Protein AF-A0A914E791-F1 (afdb_monomer)

Solvent-accessible surface area (backbone atoms only — not comparable to full-atom values): 15264 Å² total; per-residue (Å²): 137,88,84,82,88,78,74,49,86,70,58,61,51,52,52,41,50,52,21,39,75,69,33,35,61,37,75,44,59,67,90,70,34,68,52,82,54,64,56,85,86,25,63,18,47,30,27,64,37,40,32,52,60,56,52,49,51,52,53,50,53,49,28,58,75,65,71,35,88,57,83,86,85,87,84,80,92,77,92,66,74,77,83,84,66,92,84,64,62,79,70,76,41,46,44,46,47,51,35,35,55,51,48,51,53,52,8,44,51,44,30,30,68,74,65,75,38,77,74,47,78,67,36,9,41,57,24,54,74,29,49,71,52,52,77,41,84,41,81,82,41,77,43,32,40,34,97,78,39,28,20,43,50,73,48,67,48,63,48,66,46,98,84,72,45,82,43,62,40,38,38,35,36,46,47,70,49,68,39,92,84,81,68,44,81,42,82,47,71,52,75,43,76,64,62,90,53,61,37,81,49,88,16,40,95,51,80,36,42,80,79,68,55,61,54,91,23,40,95,84,60,72,64,44,85,73,57,64,68,72,77,42,41,68,57,57,53,50,53,53,54,53,52,50,52,50,52,51,51,50,54,52,53,51,54,65,72,78,107

Foldseek 3Di:
DDDDDFDDPPPVVVVLVVCQVQQHAAEDFDPHQDCPLQDPSRLRYAYLAHHVVLVVVVVVVVCVVLVQPDDDDDDDDDPDRPPDPPPDDPVVRPQRVQSSVVLLVQLLVQLCVVVVDNVCNSRSSSSQCSSVQDFDQGPVGTWGAAPSRYTFDKDFDWDQDPVRDIDTFKIKTWDWDQDPPPRDIDIDIDIDGPDDQQQVPVCVVVNRDRDHSADPCGPVNPNDDDDPCVVCVVVVVVVVVVVVVVVVVVVVVVVVVVD

Mean predicted aligned error: 11.55 Å

Organism: NCBI:txid290746

Secondary structure (DSSP, 8-state):
--------HHHHHHHHHHHHHTT--EEE-SS---GGG-STT-TTEEESS--HHHHHHHHHHHHHHTT----PPP-----SS-SS-TT--HHHHHHHHHHHHHHHHHHHHHHHHHHS-GGGGG-HHHHHHTSTT--EEETTEEE-B-TTSBB-PEEEEEEE-TTS-EEEEEEEEEEEEE-TTT--EEEEEEEEE--S-STTTTTGGGTTSPPPSS-TT-TTS--SPPPHHHHTHHHHHHHHHHHHHHHHHHHHHHHHH--

Sequence (259 aa):
MEFSIKISNLCDELEGDVATFYNVNLLLWGATTHSIFLGPYYPTVYGAIDTYRDSATALQTMMISLSWDMLSLIYTQEESCTYFVEELDASDYAPTLHDSIYLYAVALSNAINKSGNSDVVYNGTYVGANNDFQAVSGVNGNIKMGRDGFRKANYLISSYNDAGKLVSYLSFQLYQHVDNITGNTIDDVNATKLFTDPSTSIWANHGGVQPTSTPKCGFDGLGCPIDAFIEYRGVFIAVIIVGCAIAIGLMYGAYMIYR

InterPro domains:
  IPR028082 Periplasmic binding protein-like I [SSF53822] (85-219)

pLDDT: mean 81.56, std 14.2, range [20.69, 95.12]

Structure (mmCIF, N/CA/C/O backbone):
data_AF-A0A914E791-F1
#
_entry.id   AF-A0A914E791-F1
#
loop_
_atom_site.group_PDB
_atom_site.id
_atom_site.type_symbol
_atom_site.label_atom_id
_atom_site.label_alt_id
_atom_site.label_comp_id
_atom_site.label_asym_id
_atom_site.label_entity_id
_atom_site.label_seq_id
_atom_site.pdbx_PDB_ins_code
_atom_site.Cartn_x
_atom_site.Cartn_y
_atom_site.Cartn_z
_atom_site.occupancy
_atom_site.B_iso_or_equiv
_atom_site.auth_seq_id
_atom_site.auth_comp_id
_atom_site.auth_asym_id
_atom_site.auth_atom_id
_atom_site.pdbx_PDB_model_num
ATOM 1 N N . MET A 1 1 ? -6.963 -19.001 -27.589 1.00 23.84 1 MET A N 1
ATOM 2 C CA . MET A 1 1 ? -5.659 -18.414 -27.227 1.00 23.84 1 MET A CA 1
ATOM 3 C C . MET A 1 1 ? -5.855 -17.931 -25.804 1.00 23.84 1 MET A C 1
ATOM 5 O O . MET A 1 1 ? -6.438 -16.877 -25.604 1.00 23.84 1 MET A O 1
ATOM 9 N N . GLU A 1 2 ? -5.611 -18.828 -24.850 1.00 20.69 2 GLU A N 1
ATOM 10 C CA . GLU A 1 2 ? -5.858 -18.616 -23.420 1.00 20.69 2 GLU A CA 1
ATOM 11 C C . GLU A 1 2 ? -4.745 -17.746 -22.843 1.00 20.69 2 GLU A C 1
ATOM 13 O O . GLU A 1 2 ? -3.569 -18.076 -22.982 1.00 20.69 2 GLU A O 1
ATOM 18 N N . PHE A 1 3 ? -5.125 -16.639 -22.213 1.00 22.86 3 PHE A N 1
ATOM 19 C CA . PHE A 1 3 ? -4.253 -15.848 -21.356 1.00 22.86 3 PHE A CA 1
ATOM 20 C C . PHE A 1 3 ? -4.752 -16.052 -19.924 1.00 22.86 3 PHE A C 1
ATOM 22 O O . PHE A 1 3 ? -5.867 -15.661 -19.592 1.00 22.86 3 PHE A O 1
ATOM 29 N N . SER A 1 4 ? -3.945 -16.735 -19.114 1.00 22.05 4 SER A N 1
ATOM 30 C CA . SER A 1 4 ? -4.191 -17.004 -17.696 1.00 22.05 4 SER A CA 1
ATOM 31 C C . SER A 1 4 ? -3.295 -16.071 -16.889 1.00 22.05 4 SER A C 1
ATOM 33 O O . SER A 1 4 ? -2.076 -16.162 -17.000 1.00 22.05 4 SER A O 1
ATOM 35 N N . ILE A 1 5 ? -3.889 -15.192 -16.083 1.00 29.25 5 ILE A N 1
ATOM 36 C CA . ILE A 1 5 ? -3.177 -14.385 -15.084 1.00 29.25 5 ILE A CA 1
ATOM 37 C C . ILE A 1 5 ? -3.129 -15.216 -13.798 1.00 29.25 5 ILE A C 1
ATOM 39 O O . ILE A 1 5 ? -4.159 -15.723 -13.353 1.00 29.25 5 ILE A O 1
ATOM 43 N N . LYS A 1 6 ? -1.929 -15.422 -13.247 1.00 32.09 6 LYS A N 1
ATOM 44 C CA . LYS A 1 6 ? -1.674 -16.184 -12.017 1.00 32.09 6 LYS A CA 1
ATOM 45 C C . LYS A 1 6 ? -1.109 -15.244 -10.959 1.00 32.09 6 LYS A C 1
ATOM 47 O O . LYS A 1 6 ? -0.264 -14.427 -11.284 1.00 32.09 6 LYS A O 1
ATOM 52 N N . ILE A 1 7 ? -1.528 -15.419 -9.709 1.00 39.66 7 ILE A N 1
ATOM 53 C CA . ILE A 1 7 ? -0.888 -14.814 -8.537 1.00 39.66 7 ILE A CA 1
ATOM 54 C C . ILE A 1 7 ? -0.354 -15.980 -7.705 1.00 39.66 7 ILE A C 1
ATOM 56 O O . ILE A 1 7 ? -1.119 -16.760 -7.141 1.00 39.66 7 ILE A O 1
ATOM 60 N N . SER A 1 8 ? 0.964 -16.156 -7.711 1.00 35.00 8 SER A N 1
ATOM 61 C CA . SER A 1 8 ? 1.694 -16.990 -6.756 1.00 35.00 8 SER A CA 1
ATOM 62 C C . SER A 1 8 ? 3.092 -16.415 -6.597 1.00 35.00 8 SER A C 1
ATOM 64 O O . SER A 1 8 ? 3.677 -15.968 -7.584 1.00 35.00 8 SER A O 1
ATOM 66 N N . ASN A 1 9 ? 3.646 -16.502 -5.385 1.00 44.22 9 ASN A N 1
ATOM 67 C CA . ASN A 1 9 ? 4.993 -16.017 -5.071 1.00 44.22 9 ASN A CA 1
ATOM 68 C C . ASN A 1 9 ? 6.083 -16.575 -6.016 1.00 44.22 9 ASN A C 1
ATOM 70 O O . ASN A 1 9 ? 7.124 -15.960 -6.156 1.00 44.22 9 ASN A O 1
ATOM 74 N N . LEU A 1 10 ? 5.863 -17.713 -6.692 1.00 48.00 10 LEU A N 1
ATOM 75 C CA . LEU A 1 10 ? 6.879 -18.336 -7.548 1.00 48.00 10 LEU A CA 1
ATOM 76 C C . LEU A 1 10 ? 6.884 -17.860 -9.011 1.00 48.00 10 LEU A C 1
ATOM 78 O O . LEU A 1 10 ? 7.894 -18.034 -9.692 1.00 48.00 10 LEU A O 1
ATOM 82 N N . CYS A 1 11 ? 5.765 -17.353 -9.536 1.00 60.41 11 CYS A N 1
ATOM 83 C CA . CYS A 1 11 ? 5.670 -17.043 -10.969 1.00 60.41 11 CYS A CA 1
ATOM 84 C C . CYS A 1 11 ? 6.305 -15.691 -11.292 1.00 60.41 11 CYS A C 1
ATOM 86 O O . CYS A 1 11 ? 7.154 -15.620 -12.179 1.00 60.41 11 CYS A O 1
ATOM 88 N N . ASP A 1 12 ? 5.959 -14.660 -10.529 1.00 68.75 12 ASP A N 1
ATOM 89 C CA . ASP A 1 12 ? 6.428 -13.303 -10.802 1.00 68.75 12 ASP A CA 1
ATOM 90 C C . ASP A 1 12 ? 7.933 -13.169 -10.503 1.00 68.75 12 ASP A C 1
ATOM 92 O O . ASP A 1 12 ? 8.648 -12.449 -11.199 1.00 68.75 12 ASP A O 1
ATOM 96 N N . GLU A 1 13 ? 8.442 -13.877 -9.485 1.00 77.69 13 GLU A N 1
ATOM 97 C CA . GLU A 1 13 ? 9.870 -13.872 -9.130 1.00 77.69 13 GLU A CA 1
ATOM 98 C C . GLU A 1 13 ? 10.737 -14.383 -10.286 1.00 77.69 13 GLU A C 1
ATOM 100 O O . GLU A 1 13 ? 11.723 -13.744 -10.651 1.00 77.69 13 GLU A O 1
ATOM 105 N N . LEU A 1 14 ? 10.322 -15.479 -10.933 1.00 81.50 14 LEU A N 1
ATOM 106 C CA . LEU A 1 14 ? 11.023 -16.022 -12.096 1.00 81.50 14 LEU A CA 1
ATOM 107 C C . LEU A 1 14 ? 11.031 -15.030 -13.267 1.00 81.50 14 LEU A C 1
ATOM 109 O O . LEU A 1 14 ? 12.049 -14.878 -13.943 1.00 81.50 14 LEU A O 1
ATOM 113 N N . GLU A 1 15 ? 9.911 -14.354 -13.523 1.00 82.75 15 GLU A N 1
ATOM 114 C CA . GLU A 1 15 ? 9.832 -13.323 -14.563 1.00 82.75 15 GLU A CA 1
ATOM 115 C C . GLU A 1 15 ? 10.780 -12.157 -14.259 1.00 82.75 15 GLU A C 1
ATOM 117 O O . GLU A 1 15 ? 11.512 -11.710 -15.147 1.00 82.75 15 GLU A O 1
ATOM 122 N N . GLY A 1 16 ? 10.825 -11.717 -12.999 1.00 86.38 16 GLY A N 1
ATOM 123 C CA . GLY A 1 16 ? 11.757 -10.701 -12.514 1.00 86.38 16 GLY A CA 1
ATOM 124 C C . GLY A 1 16 ? 13.223 -11.110 -12.664 1.00 86.38 16 GLY A C 1
ATOM 125 O O . GLY A 1 16 ? 14.040 -10.300 -13.117 1.00 86.38 16 GLY A O 1
ATOM 126 N N . ASP A 1 17 ? 13.559 -12.363 -12.356 1.00 89.31 17 ASP A N 1
ATOM 127 C CA . ASP A 1 17 ? 14.906 -12.922 -12.520 1.00 89.31 17 ASP A CA 1
ATOM 128 C C . ASP A 1 17 ? 15.332 -12.919 -13.989 1.00 89.31 17 ASP A C 1
ATOM 130 O O . ASP A 1 17 ? 16.426 -12.459 -14.329 1.00 89.31 17 ASP A O 1
ATOM 134 N N . VAL A 1 18 ? 14.458 -13.383 -14.889 1.00 89.31 18 VAL A N 1
ATOM 135 C CA . VAL A 1 18 ? 14.720 -13.384 -16.336 1.00 89.31 18 VAL A CA 1
ATOM 136 C C . VAL A 1 18 ? 14.872 -11.956 -16.861 1.00 89.31 18 VAL A C 1
ATOM 138 O O . VAL A 1 18 ? 15.823 -11.667 -17.593 1.00 89.31 18 VAL A O 1
ATOM 141 N N . ALA A 1 19 ? 13.975 -11.048 -16.476 1.00 89.69 19 ALA A N 1
ATOM 142 C CA . ALA A 1 19 ? 14.019 -9.648 -16.885 1.00 89.69 19 ALA A CA 1
ATOM 143 C C . ALA A 1 19 ? 15.309 -8.961 -16.426 1.00 89.69 19 ALA A C 1
ATOM 145 O O . ALA A 1 19 ? 15.937 -8.229 -17.194 1.00 89.69 19 ALA A O 1
ATOM 146 N N . THR A 1 20 ? 15.737 -9.232 -15.196 1.00 90.81 20 THR A N 1
ATOM 147 C CA . THR A 1 20 ? 16.984 -8.701 -14.642 1.00 90.81 20 THR A CA 1
ATOM 148 C C . THR A 1 20 ? 18.193 -9.288 -15.363 1.00 90.81 20 THR A C 1
ATOM 150 O O . THR A 1 20 ? 19.077 -8.543 -15.788 1.00 90.81 20 THR A O 1
ATOM 153 N N . PHE A 1 21 ? 18.216 -10.607 -15.576 1.00 93.31 21 PHE A N 1
ATOM 154 C CA . PHE A 1 21 ? 19.317 -11.306 -16.240 1.00 93.31 21 PHE A CA 1
ATOM 155 C C . PHE A 1 21 ? 19.559 -10.803 -17.668 1.00 93.31 21 PHE A C 1
ATOM 157 O O . PHE A 1 21 ? 20.705 -10.577 -18.060 1.00 93.31 21 PHE A O 1
ATOM 164 N N . TYR A 1 22 ? 18.492 -10.588 -18.442 1.00 93.94 22 TYR A N 1
ATOM 165 C CA . TYR A 1 22 ? 18.587 -10.095 -19.821 1.00 93.94 22 TYR A CA 1
ATOM 166 C C . TYR A 1 22 ? 18.544 -8.564 -19.942 1.00 93.94 22 TYR A C 1
ATOM 168 O O . TYR A 1 22 ? 18.598 -8.049 -21.058 1.00 93.94 22 TYR A O 1
ATOM 176 N N . ASN A 1 23 ? 18.463 -7.830 -18.827 1.00 92.94 23 ASN A N 1
ATOM 177 C CA . ASN A 1 23 ? 18.263 -6.378 -18.791 1.00 92.94 23 ASN A CA 1
ATOM 178 C C . ASN A 1 23 ? 17.074 -5.909 -19.659 1.00 92.94 23 ASN A C 1
ATOM 180 O O . ASN A 1 23 ? 17.162 -4.927 -20.400 1.00 92.94 23 ASN A O 1
ATOM 184 N N . VAL A 1 24 ? 15.956 -6.625 -19.576 1.00 91.00 24 VAL A N 1
ATOM 185 C CA . VAL A 1 24 ? 14.698 -6.292 -20.254 1.00 91.00 24 VAL A CA 1
ATOM 186 C C . VAL A 1 24 ? 13.764 -5.631 -19.249 1.00 91.00 24 VAL A C 1
ATOM 188 O O . VAL A 1 24 ? 13.681 -6.065 -18.106 1.00 91.00 24 VAL A O 1
ATOM 191 N N . ASN A 1 25 ? 13.074 -4.566 -19.663 1.00 87.38 25 ASN A N 1
ATOM 192 C CA . ASN A 1 25 ? 12.102 -3.890 -18.808 1.00 87.38 25 ASN A CA 1
ATOM 193 C C . ASN A 1 25 ? 10.874 -4.790 -18.612 1.00 87.38 25 ASN A C 1
ATOM 195 O O . ASN A 1 25 ? 10.218 -5.141 -19.594 1.00 87.38 25 ASN A O 1
ATOM 199 N N . LEU A 1 26 ? 10.573 -5.142 -17.365 1.00 88.12 26 LEU A N 1
ATOM 200 C CA . LEU A 1 26 ? 9.364 -5.865 -16.989 1.00 88.12 26 LEU A CA 1
ATOM 201 C C . LEU A 1 26 ? 8.413 -4.895 -16.299 1.00 88.12 26 LEU A C 1
ATOM 203 O O . LEU A 1 26 ? 8.713 -4.381 -15.224 1.00 88.12 26 LEU A O 1
ATOM 207 N N . LEU A 1 27 ? 7.266 -4.651 -16.926 1.00 86.00 27 LEU A N 1
ATOM 208 C CA . LEU A 1 27 ? 6.199 -3.849 -16.347 1.00 86.00 27 LEU A CA 1
ATOM 209 C C . LEU A 1 27 ? 5.059 -4.764 -15.908 1.00 86.00 27 LEU A C 1
ATOM 211 O O . LEU A 1 27 ? 4.320 -5.297 -16.737 1.00 86.00 27 LEU A O 1
ATOM 215 N N . LEU A 1 28 ? 4.931 -4.924 -14.599 1.00 85.19 28 LEU A N 1
ATOM 216 C CA . LEU A 1 28 ? 3.875 -5.682 -13.954 1.00 85.19 28 LEU A CA 1
ATOM 217 C C . LEU A 1 28 ? 2.556 -4.909 -14.016 1.00 85.19 28 LEU A C 1
ATOM 219 O O . LEU A 1 28 ? 2.502 -3.692 -13.795 1.00 85.19 28 LEU A O 1
ATOM 223 N N . TRP A 1 29 ? 1.487 -5.637 -14.307 1.00 80.25 29 TRP A N 1
ATOM 224 C CA . TRP A 1 29 ? 0.125 -5.134 -14.428 1.00 80.25 29 TRP A CA 1
ATOM 225 C C . TRP A 1 29 ? -0.855 -6.190 -13.910 1.00 80.25 29 TRP A C 1
ATOM 227 O O . TRP A 1 29 ? -0.531 -7.374 -13.853 1.00 80.25 29 TRP A O 1
ATOM 237 N N . GLY A 1 30 ? -2.068 -5.775 -13.543 1.00 72.06 30 GLY A N 1
ATOM 238 C CA . GLY A 1 30 ? -3.064 -6.674 -12.957 1.00 72.06 30 GLY A CA 1
ATOM 239 C C . GLY A 1 30 ? -3.047 -6.635 -11.431 1.00 72.06 30 GLY A C 1
ATOM 240 O O . GLY A 1 30 ? -2.948 -5.557 -10.859 1.00 72.06 30 GLY A O 1
ATOM 241 N N . ALA A 1 31 ? -3.185 -7.785 -10.770 1.00 63.72 31 ALA A N 1
ATOM 242 C CA . ALA A 1 31 ? -3.269 -7.906 -9.307 1.00 63.72 31 ALA A CA 1
ATOM 243 C C . ALA A 1 31 ? -1.954 -8.375 -8.645 1.00 63.72 31 ALA A C 1
ATOM 245 O O . ALA A 1 31 ? -1.955 -9.004 -7.591 1.00 63.72 31 ALA A O 1
ATOM 246 N N . THR A 1 32 ? -0.818 -8.067 -9.263 1.00 67.56 32 THR A N 1
ATOM 247 C CA . THR A 1 32 ? 0.526 -8.416 -8.784 1.00 67.56 32 THR A CA 1
ATOM 248 C C . THR A 1 32 ? 1.111 -7.299 -7.909 1.00 67.56 32 THR A C 1
ATOM 250 O O . THR A 1 32 ? 1.855 -6.444 -8.391 1.00 67.56 32 THR A O 1
ATOM 253 N N . THR A 1 33 ? 0.780 -7.270 -6.616 1.00 68.00 33 THR A N 1
ATOM 254 C CA . THR A 1 33 ? 1.245 -6.231 -5.668 1.00 68.00 33 THR A CA 1
ATOM 255 C C . THR A 1 33 ? 2.479 -6.670 -4.859 1.00 68.00 33 THR A C 1
ATOM 257 O O . THR A 1 33 ? 2.681 -6.233 -3.727 1.00 68.00 33 THR A O 1
ATOM 260 N N . HIS A 1 34 ? 3.316 -7.576 -5.370 1.00 76.38 34 HIS A N 1
ATOM 261 C CA . HIS A 1 34 ? 4.411 -8.156 -4.584 1.00 76.38 34 HIS A CA 1
ATOM 262 C C . HIS A 1 34 ? 5.483 -7.127 -4.192 1.00 76.38 34 HIS A C 1
ATOM 264 O O . HIS A 1 34 ? 5.996 -6.374 -5.015 1.00 76.38 34 HIS A O 1
ATOM 270 N N . SER A 1 35 ? 5.878 -7.134 -2.915 1.00 82.88 35 SER A N 1
ATOM 271 C CA . SER A 1 35 ? 6.923 -6.249 -2.387 1.00 82.88 35 SER A CA 1
ATOM 272 C C . SER A 1 35 ? 8.344 -6.789 -2.572 1.00 82.88 35 SER A C 1
ATOM 274 O O . SER A 1 35 ? 9.291 -6.106 -2.199 1.00 82.88 35 SER A O 1
ATOM 276 N N . ILE A 1 36 ? 8.521 -8.003 -3.109 1.00 84.00 36 ILE A N 1
ATOM 277 C CA . ILE A 1 36 ? 9.853 -8.604 -3.295 1.00 84.00 36 ILE A CA 1
ATOM 278 C C . ILE A 1 36 ? 10.693 -7.862 -4.343 1.00 84.00 36 ILE A C 1
ATOM 280 O O . ILE A 1 36 ? 11.914 -7.794 -4.235 1.00 84.00 36 ILE A O 1
ATOM 284 N N . PHE A 1 37 ? 10.027 -7.233 -5.310 1.00 86.06 37 PHE A N 1
ATOM 285 C CA . PHE A 1 37 ? 10.661 -6.411 -6.337 1.00 86.06 37 PHE A CA 1
ATOM 286 C C . PHE A 1 37 ? 11.153 -5.060 -5.810 1.00 86.06 37 PHE A C 1
ATOM 288 O O . PHE A 1 37 ? 11.842 -4.331 -6.520 1.00 86.06 37 PHE A O 1
ATOM 295 N N . LEU A 1 38 ? 10.841 -4.719 -4.555 1.00 82.75 38 LEU A N 1
ATOM 296 C CA . LEU A 1 38 ? 11.365 -3.522 -3.916 1.00 82.75 38 LEU A CA 1
ATOM 297 C C . LEU A 1 38 ? 12.826 -3.747 -3.525 1.00 82.75 38 LEU A C 1
ATOM 299 O O . LEU A 1 38 ? 13.135 -4.407 -2.533 1.00 82.75 38 LEU A O 1
ATOM 303 N N . GLY A 1 39 ? 13.741 -3.152 -4.282 1.00 77.81 39 GLY A N 1
ATOM 304 C CA . GLY A 1 39 ? 15.156 -3.136 -3.936 1.00 77.81 39 GLY A CA 1
ATOM 305 C C . GLY A 1 39 ? 16.077 -3.209 -5.147 1.00 77.81 39 GLY A C 1
ATOM 306 O O . GLY A 1 39 ? 15.628 -3.256 -6.288 1.00 77.81 39 GLY A O 1
ATOM 307 N N . PRO A 1 40 ? 17.397 -3.234 -4.913 1.00 83.06 40 PRO A N 1
ATOM 308 C CA . PRO A 1 40 ? 18.384 -3.190 -5.988 1.00 83.06 40 PRO A CA 1
ATOM 309 C C . PRO A 1 40 ? 18.482 -4.494 -6.794 1.00 83.06 40 PRO A C 1
ATOM 311 O O . PRO A 1 40 ? 19.170 -4.513 -7.809 1.00 83.06 40 PRO A O 1
ATOM 314 N N . TYR A 1 41 ? 17.842 -5.578 -6.341 1.00 87.44 41 TYR A N 1
ATOM 315 C CA . TYR A 1 41 ? 17.931 -6.900 -6.968 1.00 87.44 41 TYR A CA 1
ATOM 316 C C . TYR A 1 41 ? 17.111 -7.024 -8.253 1.00 87.44 41 TYR A C 1
ATOM 318 O O . TYR A 1 41 ? 17.486 -7.807 -9.116 1.00 87.44 41 TYR A O 1
ATOM 326 N N . TYR A 1 42 ? 16.058 -6.216 -8.406 1.00 89.31 42 TYR A N 1
ATOM 327 C CA . TYR A 1 42 ? 15.168 -6.231 -9.568 1.00 89.31 42 TYR A CA 1
ATOM 328 C C . TYR A 1 42 ? 15.118 -4.851 -10.251 1.00 89.31 42 TYR A C 1
ATOM 330 O O . TYR A 1 42 ? 14.060 -4.229 -10.332 1.00 89.31 42 TYR A O 1
ATOM 338 N N . PRO A 1 43 ? 16.256 -4.326 -10.749 1.00 88.38 43 PRO A N 1
ATOM 339 C CA . PRO A 1 43 ? 16.368 -2.954 -11.256 1.00 88.38 43 PRO A CA 1
ATOM 340 C C . PRO A 1 43 ? 15.600 -2.709 -12.561 1.00 88.38 43 PRO A C 1
ATOM 342 O O . PRO A 1 43 ? 15.514 -1.571 -13.018 1.00 88.38 43 PRO A O 1
ATOM 345 N N . THR A 1 44 ? 15.085 -3.766 -13.189 1.00 89.06 44 THR A N 1
ATOM 346 C CA . THR A 1 44 ? 14.319 -3.704 -14.434 1.00 89.06 44 THR A CA 1
ATOM 347 C C . THR A 1 44 ? 12.830 -3.971 -14.249 1.00 89.06 44 THR A C 1
ATOM 349 O O . THR A 1 44 ? 12.099 -3.938 -15.241 1.00 89.06 44 THR A O 1
ATOM 352 N N . VAL A 1 45 ? 12.381 -4.218 -13.015 1.00 88.44 45 VAL A N 1
ATOM 353 C CA . VAL A 1 45 ? 10.988 -4.539 -12.697 1.00 88.44 45 VAL A CA 1
ATOM 354 C C . VAL A 1 45 ? 10.278 -3.296 -12.171 1.00 88.44 45 VAL A C 1
ATOM 356 O O . VAL A 1 45 ? 10.752 -2.623 -11.260 1.00 88.44 45 VAL A O 1
ATOM 359 N N . TYR A 1 46 ? 9.129 -2.996 -12.764 1.00 86.38 46 TYR A N 1
ATOM 360 C CA . TYR A 1 46 ? 8.285 -1.847 -12.453 1.00 86.38 46 TYR A CA 1
ATOM 361 C C . TYR A 1 46 ? 6.837 -2.311 -12.356 1.00 86.38 46 TYR A C 1
ATOM 363 O O . TYR A 1 46 ? 6.471 -3.300 -12.984 1.00 86.38 46 TYR A O 1
ATOM 371 N N . GLY A 1 47 ? 5.989 -1.591 -11.626 1.00 84.94 47 GLY A N 1
ATOM 372 C CA . GLY A 1 47 ? 4.577 -1.949 -11.476 1.00 84.94 47 GLY A CA 1
ATOM 373 C C . GLY A 1 47 ? 3.642 -0.788 -11.773 1.00 84.94 47 GLY A C 1
ATOM 374 O O . GLY A 1 47 ? 3.748 0.275 -11.168 1.00 84.94 47 GLY A O 1
ATOM 375 N N . ALA A 1 48 ? 2.668 -1.000 -12.658 1.00 83.00 48 ALA A N 1
ATOM 376 C CA . ALA A 1 48 ? 1.583 -0.040 -12.898 1.00 83.00 48 ALA A CA 1
ATOM 377 C C . ALA A 1 48 ? 0.539 -0.001 -11.763 1.00 83.00 48 ALA A C 1
ATOM 379 O O . ALA A 1 48 ? -0.422 0.774 -11.809 1.00 83.00 48 ALA A O 1
ATOM 380 N N . ILE A 1 49 ? 0.740 -0.831 -10.744 1.00 83.81 49 ILE A N 1
ATOM 381 C CA . ILE A 1 49 ? -0.016 -0.906 -9.498 1.00 83.81 49 ILE A CA 1
ATOM 382 C C . ILE A 1 49 ? 0.934 -0.760 -8.301 1.00 83.81 49 ILE A C 1
ATOM 384 O O . ILE A 1 49 ? 2.155 -0.703 -8.463 1.00 83.81 49 ILE A O 1
ATOM 388 N N . ASP A 1 50 ? 0.352 -0.621 -7.120 1.00 87.19 50 ASP A N 1
ATOM 389 C CA . ASP A 1 50 ? 1.040 -0.491 -5.839 1.00 87.19 50 ASP A CA 1
ATOM 390 C C . ASP A 1 50 ? 1.597 -1.823 -5.319 1.00 87.19 50 ASP A C 1
ATOM 392 O O . ASP A 1 50 ? 1.406 -2.884 -5.913 1.00 87.19 50 ASP A O 1
ATOM 396 N N . THR A 1 51 ? 2.305 -1.770 -4.191 1.00 88.44 51 THR A N 1
ATOM 397 C CA . THR A 1 51 ? 2.853 -2.957 -3.521 1.00 88.44 51 THR A CA 1
ATOM 398 C C . THR A 1 51 ? 2.143 -3.277 -2.203 1.00 88.44 51 THR A C 1
ATOM 400 O O . THR A 1 51 ? 1.497 -2.432 -1.586 1.00 88.44 51 THR A O 1
ATOM 403 N N . TYR A 1 52 ? 2.342 -4.487 -1.674 1.00 86.44 52 TYR A N 1
ATOM 404 C CA . TYR A 1 52 ? 1.883 -4.857 -0.334 1.00 86.44 52 TYR A CA 1
ATOM 405 C C . TYR A 1 52 ? 2.522 -3.992 0.755 1.00 86.44 52 TYR A C 1
ATOM 407 O O . TYR A 1 52 ? 1.914 -3.789 1.805 1.00 86.44 52 TYR A O 1
ATOM 415 N N . ARG A 1 53 ? 3.718 -3.437 0.507 1.00 88.06 53 ARG A N 1
ATOM 416 C CA . ARG A 1 53 ? 4.335 -2.456 1.406 1.00 88.06 53 ARG A CA 1
ATOM 417 C C . ARG A 1 53 ? 3.514 -1.168 1.442 1.00 88.06 53 ARG A C 1
ATOM 419 O O . ARG A 1 53 ? 3.226 -0.680 2.528 1.00 88.06 53 ARG A O 1
ATOM 426 N N . ASP A 1 54 ? 3.091 -0.672 0.283 1.00 89.12 54 ASP A N 1
ATOM 427 C CA . ASP A 1 54 ? 2.227 0.508 0.168 1.00 89.12 54 ASP A CA 1
ATOM 428 C C . ASP A 1 54 ? 0.864 0.271 0.839 1.00 89.12 54 ASP A C 1
ATOM 430 O O . ASP A 1 54 ? 0.410 1.082 1.650 1.00 89.12 54 ASP A O 1
ATOM 434 N N . SER A 1 55 ? 0.260 -0.896 0.596 1.00 87.88 55 SER A N 1
ATOM 435 C CA . SER A 1 55 ? -0.990 -1.310 1.243 1.00 87.88 55 SER A CA 1
ATOM 436 C C . SER A 1 55 ? -0.854 -1.389 2.769 1.00 87.88 55 SER A C 1
ATOM 438 O O . SER A 1 55 ? -1.733 -0.929 3.501 1.00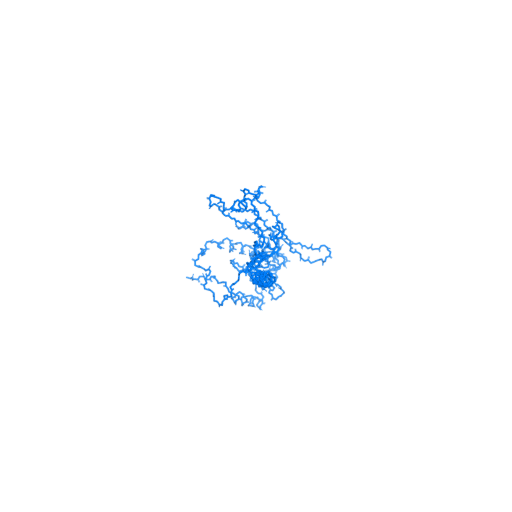 87.88 55 SER A O 1
ATOM 440 N N . ALA A 1 56 ? 0.261 -1.922 3.275 1.00 88.44 56 ALA A N 1
ATOM 441 C CA . ALA A 1 56 ? 0.545 -1.972 4.707 1.00 88.44 56 ALA A CA 1
ATOM 442 C C . ALA A 1 56 ? 0.737 -0.569 5.305 1.00 88.44 56 ALA A C 1
ATOM 444 O O . ALA A 1 56 ? 0.248 -0.300 6.403 1.00 88.44 56 ALA A O 1
ATOM 445 N N . THR A 1 57 ? 1.391 0.344 4.582 1.00 90.00 57 THR A N 1
ATOM 446 C CA . THR A 1 57 ? 1.510 1.752 4.985 1.00 90.00 57 THR A CA 1
ATOM 447 C C . THR A 1 57 ? 0.138 2.423 5.053 1.00 90.00 57 THR A C 1
ATOM 449 O O . THR A 1 57 ? -0.169 3.067 6.055 1.00 90.00 57 THR A O 1
ATOM 452 N N . ALA A 1 58 ? -0.730 2.214 4.060 1.00 88.62 58 ALA A N 1
ATOM 453 C CA . ALA A 1 58 ? -2.098 2.732 4.080 1.00 88.62 58 ALA A CA 1
ATOM 454 C C . ALA A 1 58 ? -2.907 2.185 5.268 1.00 88.62 58 ALA A C 1
ATOM 456 O O . ALA A 1 58 ? -3.574 2.948 5.974 1.00 88.62 58 ALA A O 1
ATOM 457 N N . LEU A 1 59 ? -2.802 0.878 5.534 1.00 89.31 59 LEU A N 1
ATOM 458 C CA . LEU A 1 59 ? -3.434 0.223 6.680 1.00 89.31 59 LEU A CA 1
ATOM 459 C C . LEU A 1 59 ? -2.937 0.805 8.011 1.00 89.31 59 LEU A C 1
ATOM 461 O O . LEU A 1 59 ? -3.735 1.097 8.902 1.00 89.31 59 LEU A O 1
ATOM 465 N N . GLN A 1 60 ? -1.631 1.030 8.141 1.00 90.31 60 GLN A N 1
ATOM 466 C CA . GLN A 1 60 ? -1.049 1.655 9.324 1.00 90.31 60 GLN A CA 1
ATOM 467 C C . GLN A 1 60 ? -1.580 3.080 9.522 1.00 90.31 60 GLN A C 1
ATOM 469 O O . GLN A 1 60 ? -1.976 3.442 10.632 1.00 90.31 60 GLN A O 1
ATOM 474 N N . THR A 1 61 ? -1.635 3.891 8.462 1.00 90.25 61 THR A N 1
ATOM 475 C CA . THR A 1 61 ? -2.191 5.250 8.538 1.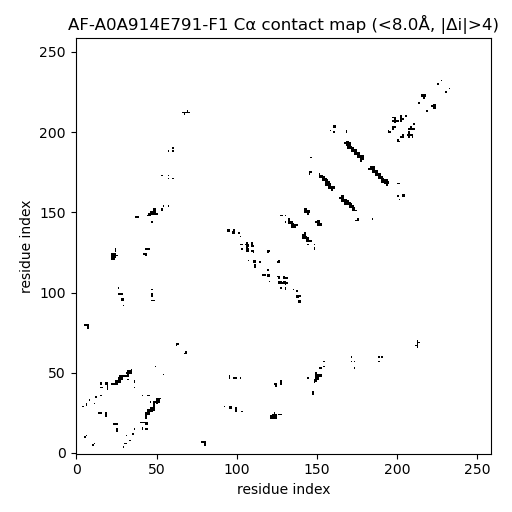00 90.25 61 THR A CA 1
ATOM 476 C C . THR A 1 61 ? -3.662 5.230 8.938 1.00 90.25 61 THR A C 1
ATOM 478 O O . THR A 1 61 ? -4.081 6.037 9.769 1.00 90.25 61 THR A O 1
ATOM 481 N N . MET A 1 62 ? -4.441 4.284 8.410 1.00 89.38 62 MET A N 1
ATOM 482 C CA . MET A 1 62 ? -5.826 4.068 8.823 1.00 89.38 62 MET A CA 1
ATOM 483 C C . MET A 1 62 ? -5.913 3.784 10.323 1.00 89.38 62 MET A C 1
ATOM 485 O O . MET A 1 62 ? -6.652 4.475 11.024 1.00 89.38 62 MET A O 1
ATOM 489 N N . MET A 1 63 ? -5.146 2.816 10.824 1.00 90.44 63 MET A N 1
ATOM 490 C CA . MET A 1 63 ? -5.139 2.453 12.241 1.00 90.44 63 MET A CA 1
ATOM 491 C C . MET A 1 63 ? -4.805 3.652 13.133 1.00 90.44 63 MET A C 1
ATOM 493 O O . MET A 1 63 ? -5.547 3.942 14.069 1.00 90.44 63 MET A O 1
ATOM 497 N N . ILE A 1 64 ? -3.771 4.424 12.787 1.00 90.31 64 ILE A N 1
ATOM 498 C CA . ILE A 1 64 ? -3.404 5.653 13.508 1.00 90.31 64 ILE A CA 1
ATOM 499 C C . ILE A 1 64 ? -4.551 6.671 13.473 1.00 90.31 64 ILE A C 1
ATOM 501 O O . ILE A 1 64 ? -4.909 7.236 14.507 1.00 90.31 64 ILE A O 1
ATOM 505 N N . SER A 1 65 ? -5.173 6.878 12.308 1.00 87.31 65 SER A N 1
ATOM 506 C CA . SER A 1 65 ? -6.276 7.836 12.146 1.00 87.31 65 SER A CA 1
ATOM 507 C C . SER A 1 65 ? -7.512 7.472 12.974 1.00 87.31 65 SER A C 1
ATOM 509 O O . SER A 1 65 ? -8.255 8.356 13.404 1.00 87.31 65 SER A O 1
ATOM 511 N N . LEU A 1 66 ? -7.701 6.175 13.226 1.00 88.06 66 LEU A N 1
ATOM 512 C CA . LEU A 1 66 ? -8.781 5.610 14.026 1.00 88.06 66 LEU A CA 1
ATOM 513 C C . LEU A 1 66 ? -8.354 5.307 15.467 1.00 88.06 66 LEU A C 1
ATOM 515 O O . LEU A 1 66 ? -9.141 4.748 16.221 1.00 88.06 66 LEU A O 1
ATOM 519 N N . SER A 1 67 ? -7.141 5.675 15.889 1.00 90.88 67 SER A N 1
ATOM 520 C CA . SER A 1 67 ? -6.630 5.318 17.225 1.00 90.88 67 SER A CA 1
ATOM 521 C C . SER A 1 67 ? -6.766 3.817 17.531 1.00 90.88 67 SER A C 1
ATOM 523 O O . SER A 1 67 ? -7.028 3.423 18.665 1.00 90.88 67 SER A O 1
ATOM 525 N N . TRP A 1 68 ? -6.630 2.980 16.503 1.00 90.56 68 TRP A N 1
ATOM 526 C CA . TRP A 1 68 ? -6.559 1.537 16.642 1.00 90.56 68 TRP A CA 1
ATOM 527 C C . TRP A 1 68 ? -5.101 1.134 16.826 1.00 90.56 68 TRP A C 1
ATOM 529 O O . TRP A 1 68 ? -4.252 1.402 15.983 1.00 90.56 68 TRP A O 1
ATOM 539 N N . ASP A 1 69 ? -4.819 0.492 17.947 1.00 89.44 69 ASP A N 1
ATOM 540 C CA . ASP A 1 69 ? -3.484 0.088 18.394 1.00 89.44 69 ASP A CA 1
ATOM 541 C C . ASP A 1 69 ? -3.266 -1.431 18.337 1.00 89.44 69 ASP A C 1
ATOM 543 O O . ASP A 1 69 ? -2.139 -1.903 18.478 1.00 89.44 69 ASP A O 1
ATOM 547 N N . MET A 1 70 ? -4.330 -2.198 18.089 1.00 84.12 70 MET A N 1
ATOM 548 C CA . MET A 1 70 ? -4.296 -3.650 17.967 1.00 84.12 70 MET A CA 1
ATOM 549 C C . MET A 1 70 ? -4.913 -4.090 16.637 1.00 84.12 70 MET A C 1
ATOM 551 O O . MET A 1 70 ? -5.939 -3.562 16.211 1.00 84.12 70 MET A O 1
ATOM 555 N N . LEU A 1 71 ? -4.273 -5.064 15.988 1.00 84.31 71 LEU A N 1
ATOM 556 C CA . LEU A 1 71 ? -4.700 -5.670 14.728 1.00 84.31 71 LEU A CA 1
ATOM 557 C C . LEU A 1 71 ? -4.679 -7.191 14.880 1.00 84.31 71 LEU A C 1
ATOM 559 O O . LEU A 1 71 ? -3.712 -7.751 15.394 1.00 84.31 71 LEU A O 1
ATOM 563 N N . SER A 1 72 ? -5.724 -7.855 14.394 1.00 80.19 72 SER A N 1
ATOM 564 C CA . SER A 1 72 ? -5.703 -9.296 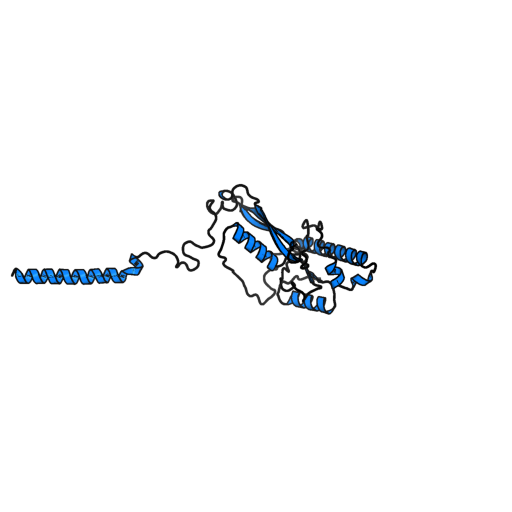14.157 1.00 80.19 72 SER A CA 1
ATOM 565 C C . SER A 1 72 ? -5.406 -9.536 12.680 1.00 80.19 72 SER A C 1
ATOM 567 O O . SER A 1 72 ? -6.093 -8.987 11.819 1.00 80.19 72 SER A O 1
ATOM 569 N N . LEU A 1 73 ? -4.366 -10.318 12.390 1.00 81.25 73 LEU A N 1
ATOM 570 C CA . LEU A 1 73 ? -3.996 -10.690 11.028 1.00 81.25 73 LEU A CA 1
ATOM 571 C C . LEU A 1 73 ? -4.477 -12.112 10.751 1.00 81.25 73 LEU A C 1
ATOM 573 O O . LEU A 1 73 ? -4.022 -13.062 11.388 1.00 81.25 73 LEU A O 1
ATOM 577 N N . ILE A 1 74 ? -5.362 -12.247 9.771 1.00 77.56 74 ILE A N 1
ATOM 578 C CA . ILE A 1 74 ? -5.732 -13.538 9.200 1.00 77.56 74 ILE A CA 1
ATOM 579 C C . ILE A 1 74 ? -4.949 -13.663 7.901 1.00 77.56 74 ILE A C 1
ATOM 581 O O . ILE A 1 74 ? -5.083 -12.826 7.012 1.00 77.56 74 ILE A O 1
ATOM 585 N N . TYR A 1 75 ? -4.113 -14.689 7.809 1.00 75.25 75 TYR A N 1
ATOM 586 C CA . TYR A 1 75 ? -3.361 -14.999 6.603 1.00 75.25 75 TYR A CA 1
ATOM 587 C C . TYR A 1 75 ? -3.538 -16.474 6.271 1.00 75.25 75 TYR A C 1
ATOM 589 O O . TYR A 1 75 ? -3.768 -17.305 7.151 1.00 75.25 75 TYR A O 1
ATOM 597 N N . THR A 1 76 ? -3.434 -16.787 4.988 1.00 69.56 76 THR A N 1
ATOM 598 C CA . THR A 1 76 ? -3.378 -18.157 4.495 1.00 69.56 76 THR A CA 1
ATOM 599 C C . THR A 1 76 ? -2.014 -18.380 3.863 1.00 69.56 76 THR A C 1
ATOM 601 O O . THR A 1 76 ? -1.459 -17.477 3.235 1.00 69.56 76 THR A O 1
ATOM 604 N N . GLN A 1 77 ? -1.453 -19.568 4.065 1.00 63.31 77 GLN A N 1
ATOM 605 C CA . GLN A 1 77 ? -0.288 -20.012 3.320 1.00 63.31 77 GLN A CA 1
ATOM 606 C C . GLN A 1 77 ? -0.809 -20.815 2.131 1.00 63.31 77 GLN A C 1
ATOM 608 O O . GLN A 1 77 ? -1.155 -21.985 2.269 1.00 63.31 77 GLN A O 1
ATOM 613 N N . GLU A 1 78 ? -0.929 -20.170 0.976 1.00 61.47 78 GLU A N 1
ATOM 614 C CA . GLU A 1 78 ? -1.283 -20.870 -0.256 1.00 61.47 78 GLU A CA 1
ATOM 615 C C . GLU A 1 78 ? -0.027 -21.399 -0.953 1.00 61.47 78 GLU A C 1
ATOM 617 O O . GLU A 1 78 ? 0.899 -20.650 -1.257 1.00 61.47 78 GLU A O 1
ATOM 622 N N . GLU A 1 79 ? -0.017 -22.707 -1.225 1.00 51.12 79 GLU A N 1
ATOM 623 C CA . GLU A 1 79 ? 1.017 -23.385 -2.022 1.00 51.12 79 GLU A CA 1
ATOM 624 C C . GLU A 1 79 ? 0.609 -23.562 -3.503 1.00 51.12 79 GLU A C 1
ATOM 626 O O . GLU A 1 79 ? 1.418 -24.007 -4.314 1.00 51.12 79 GLU A O 1
ATOM 631 N N . SER A 1 80 ? -0.632 -23.221 -3.888 1.00 51.81 80 SER A N 1
ATOM 632 C CA . SER A 1 80 ? -1.181 -23.478 -5.232 1.00 51.81 80 SER A CA 1
ATOM 633 C C . SER A 1 80 ? -1.924 -22.275 -5.821 1.00 51.81 80 SER A C 1
ATOM 635 O O . SER A 1 80 ? -2.728 -21.636 -5.151 1.00 51.81 80 SER A O 1
ATOM 637 N N . CYS A 1 81 ? -1.698 -22.026 -7.117 1.00 50.97 81 CYS A N 1
ATOM 638 C CA . CYS A 1 81 ? -2.179 -20.886 -7.914 1.00 50.97 81 CYS A CA 1
ATOM 639 C C . CYS A 1 81 ? -3.692 -20.925 -8.251 1.00 50.97 81 CYS A C 1
ATOM 641 O O . CYS A 1 81 ? -4.057 -20.606 -9.384 1.00 50.97 81 CYS A O 1
ATOM 643 N N . THR A 1 82 ? -4.565 -21.435 -7.376 1.00 43.88 82 THR A N 1
ATOM 644 C CA . THR A 1 82 ? -5.849 -22.013 -7.833 1.00 43.88 82 THR A CA 1
ATOM 645 C C . THR A 1 82 ? -7.143 -21.381 -7.328 1.00 43.88 82 THR A C 1
ATOM 647 O O . THR A 1 82 ? -8.179 -21.825 -7.806 1.00 43.88 82 THR A O 1
ATOM 650 N N . TYR A 1 83 ? -7.152 -20.377 -6.440 1.00 44.53 83 TYR A N 1
ATOM 651 C CA . TYR A 1 83 ? -8.421 -20.016 -5.771 1.00 44.53 83 TYR A CA 1
ATOM 652 C C . TYR A 1 83 ? -8.951 -18.580 -5.866 1.00 44.53 83 TYR A C 1
ATOM 654 O O . TYR A 1 83 ? -10.047 -18.340 -5.375 1.00 44.53 83 TYR A O 1
ATOM 662 N N . PHE A 1 84 ? -8.295 -17.646 -6.564 1.00 47.38 84 PHE A N 1
ATOM 663 C CA . PHE A 1 84 ? -8.790 -16.255 -6.641 1.00 47.38 84 PHE A CA 1
ATOM 664 C C . PHE A 1 84 ? -9.289 -15.784 -8.016 1.00 47.38 84 PHE A C 1
ATOM 666 O O . PHE A 1 84 ? -9.512 -14.593 -8.205 1.00 47.38 84 PHE A O 1
ATOM 673 N N . VAL A 1 85 ? -9.479 -16.689 -8.983 1.00 50.91 85 VAL A N 1
ATOM 674 C CA . VAL A 1 85 ? -9.790 -16.309 -10.380 1.00 50.91 85 VAL A CA 1
ATOM 675 C C . VAL A 1 85 ? -11.238 -16.611 -10.797 1.00 50.91 85 VAL A C 1
ATOM 677 O O . VAL A 1 85 ? -11.629 -16.262 -11.903 1.00 50.91 85 VAL A O 1
ATOM 680 N N . GLU A 1 86 ? -12.065 -17.230 -9.947 1.00 46.56 86 GLU A N 1
ATOM 681 C CA . GLU A 1 86 ? -13.435 -17.604 -10.355 1.00 46.56 86 GLU A CA 1
ATOM 682 C C . GLU A 1 86 ? -14.426 -16.425 -10.435 1.00 46.56 86 GLU A C 1
ATOM 684 O O . GLU A 1 86 ? -15.464 -16.572 -11.075 1.00 46.56 86 GLU A O 1
ATOM 689 N N . GLU A 1 87 ? -14.110 -15.249 -9.877 1.00 49.72 87 GLU A N 1
ATOM 690 C CA . GLU A 1 87 ? -15.029 -14.091 -9.857 1.00 49.72 87 GLU A CA 1
ATOM 691 C C . GLU A 1 87 ? -14.496 -12.825 -10.555 1.00 49.72 87 GLU A C 1
ATOM 693 O O . GLU A 1 87 ? -15.071 -11.750 -10.393 1.00 49.72 87 GLU A O 1
ATOM 698 N N . LEU A 1 88 ? -13.405 -12.908 -11.322 1.00 54.62 88 LEU A N 1
ATOM 699 C CA . LEU A 1 88 ? -12.785 -11.726 -11.935 1.00 54.62 88 LEU A CA 1
ATOM 700 C C . LEU A 1 88 ? -12.982 -11.713 -13.452 1.00 54.62 88 LEU A C 1
ATOM 702 O O . LEU A 1 88 ? -12.411 -12.530 -14.177 1.00 54.62 88 LEU A O 1
ATOM 706 N N . ASP A 1 89 ? -13.759 -10.747 -13.940 1.00 57.72 89 ASP A N 1
ATOM 707 C CA . ASP A 1 89 ? -13.943 -10.530 -15.370 1.00 57.72 89 ASP A CA 1
ATOM 708 C C . ASP A 1 89 ? -12.697 -9.872 -15.980 1.00 57.72 89 ASP A C 1
ATOM 710 O O . ASP A 1 89 ? -12.145 -8.894 -15.469 1.00 57.72 89 ASP A O 1
ATOM 714 N N . ALA A 1 90 ? -12.272 -10.362 -17.149 1.00 59.72 90 ALA A N 1
ATOM 715 C CA . ALA A 1 90 ? -11.136 -9.807 -17.893 1.00 59.72 90 ALA A CA 1
ATOM 716 C C . ALA A 1 90 ? -11.286 -8.301 -18.216 1.00 59.72 90 ALA A C 1
ATOM 718 O O . ALA A 1 90 ? -10.295 -7.630 -18.514 1.00 59.72 90 ALA A O 1
ATOM 719 N N . SER A 1 91 ? -12.509 -7.757 -18.154 1.00 67.19 91 SER A N 1
ATOM 720 C CA . SER A 1 91 ? -12.775 -6.326 -18.317 1.00 67.19 91 SER A CA 1
ATOM 721 C C . SER A 1 91 ? -12.169 -5.463 -17.217 1.00 67.19 91 SER A C 1
ATOM 723 O O . SER A 1 91 ? -11.773 -4.333 -17.503 1.00 67.19 91 SER A O 1
ATOM 725 N N . ASP A 1 92 ? -12.056 -5.967 -15.991 1.00 72.19 92 ASP A N 1
ATOM 726 C CA . ASP A 1 92 ? -11.739 -5.130 -14.828 1.00 72.19 92 ASP A CA 1
ATOM 727 C C . ASP A 1 92 ? -10.268 -4.700 -14.812 1.00 72.19 92 ASP A C 1
ATOM 729 O O . ASP A 1 92 ? -9.927 -3.609 -14.354 1.00 72.19 92 ASP A O 1
ATOM 733 N N . TYR A 1 93 ? -9.394 -5.506 -15.420 1.00 75.31 93 TYR A N 1
ATOM 734 C CA . TYR A 1 93 ? -7.974 -5.189 -15.573 1.00 75.31 93 TYR A CA 1
ATOM 735 C C . TYR A 1 93 ? -7.636 -4.490 -16.890 1.00 75.31 93 TYR A C 1
ATOM 737 O O . TYR A 1 93 ? -6.527 -3.967 -17.022 1.00 75.31 93 TYR A O 1
ATOM 745 N N . ALA A 1 94 ? -8.557 -4.410 -17.855 1.00 83.62 94 ALA A N 1
ATOM 746 C CA . ALA A 1 94 ? -8.284 -3.759 -19.138 1.00 83.62 94 ALA A CA 1
ATOM 747 C C . ALA A 1 94 ? -7.808 -2.294 -18.987 1.00 83.62 94 ALA A C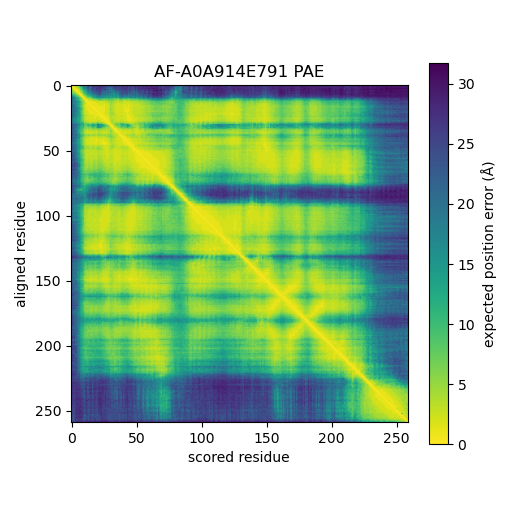 1
ATOM 749 O O . ALA A 1 94 ? -6.830 -1.926 -19.646 1.00 83.62 94 ALA A O 1
ATOM 750 N N . PRO A 1 95 ? -8.380 -1.471 -18.080 1.00 83.62 95 PRO A N 1
ATOM 751 C CA . PRO A 1 95 ? -7.843 -0.144 -17.780 1.00 83.62 95 PRO A CA 1
ATOM 752 C C . PRO A 1 95 ? -6.412 -0.174 -17.227 1.00 83.62 95 PRO A C 1
ATOM 754 O O . PRO A 1 95 ? -5.593 0.666 -17.589 1.00 83.62 95 PRO A O 1
ATOM 757 N N . THR A 1 96 ? -6.081 -1.149 -16.370 1.00 81.62 96 THR A N 1
ATOM 758 C CA . THR A 1 96 ? -4.722 -1.275 -15.810 1.00 81.62 96 THR A CA 1
ATOM 759 C C . THR A 1 96 ? -3.705 -1.669 -16.877 1.00 81.62 96 THR A C 1
ATOM 761 O O . THR A 1 96 ? -2.615 -1.103 -16.912 1.00 81.62 96 THR A O 1
ATOM 764 N N . LEU A 1 97 ? -4.071 -2.560 -17.803 1.00 84.50 97 LEU A N 1
ATOM 765 C CA . LEU A 1 97 ? -3.228 -2.929 -18.940 1.00 84.50 97 LEU A CA 1
ATOM 766 C C . LEU A 1 97 ? -3.011 -1.742 -19.886 1.00 84.50 97 LEU A C 1
ATOM 768 O O . LEU A 1 97 ? -1.878 -1.475 -20.283 1.00 84.50 97 LEU A O 1
ATOM 772 N N . HIS A 1 98 ? -4.078 -1.008 -20.216 1.00 88.06 98 HIS A N 1
ATOM 773 C CA . HIS A 1 98 ? -3.988 0.212 -21.021 1.00 88.06 98 HIS A CA 1
ATOM 774 C C . HIS A 1 98 ? -2.982 1.195 -20.414 1.00 88.06 98 HIS A C 1
ATOM 776 O O . HIS A 1 98 ? -2.054 1.651 -21.083 1.00 88.06 98 HIS A O 1
ATOM 782 N N . ASP A 1 99 ? -3.155 1.486 -19.128 1.00 86.75 99 ASP A N 1
ATOM 783 C CA . ASP A 1 99 ? -2.322 2.428 -18.396 1.00 86.75 99 ASP A CA 1
ATOM 784 C C . ASP A 1 99 ? -0.867 1.959 -18.323 1.00 86.75 99 ASP A C 1
ATOM 786 O O . ASP A 1 99 ? 0.045 2.765 -18.487 1.00 86.75 99 ASP A O 1
ATOM 790 N N . SER A 1 100 ? -0.639 0.653 -18.184 1.00 86.00 100 SER A N 1
ATOM 791 C CA . SER A 1 100 ? 0.700 0.054 -18.209 1.00 86.00 100 SER A CA 1
ATOM 792 C C . SER A 1 100 ? 1.398 0.284 -19.550 1.00 86.00 100 SER A C 1
ATOM 794 O O . SER A 1 100 ? 2.517 0.795 -19.599 1.00 86.00 100 SER A O 1
ATOM 796 N N . ILE A 1 101 ? 0.724 -0.023 -20.661 1.00 88.12 101 ILE A N 1
ATOM 797 C CA . ILE A 1 101 ? 1.276 0.189 -22.008 1.00 88.12 101 ILE A CA 1
ATOM 798 C C . ILE A 1 101 ? 1.573 1.675 -22.234 1.00 88.12 101 ILE A C 1
ATOM 800 O O . ILE A 1 101 ? 2.619 2.027 -22.785 1.00 88.12 101 ILE A O 1
ATOM 804 N N . TYR A 1 102 ? 0.677 2.553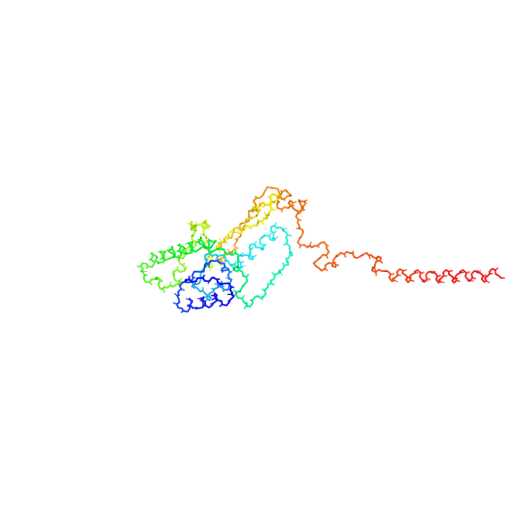 -21.781 1.00 88.75 102 TYR A N 1
ATOM 805 C CA . TYR A 1 102 ? 0.863 3.993 -21.893 1.00 88.75 102 TYR A CA 1
ATOM 806 C C . TYR A 1 102 ? 2.080 4.481 -21.091 1.00 88.75 102 TYR A C 1
ATOM 808 O O . TYR A 1 102 ? 2.904 5.223 -21.626 1.00 88.75 102 TYR A O 1
ATOM 816 N N . LEU A 1 103 ? 2.247 4.032 -19.841 1.00 86.75 103 LEU A N 1
ATOM 817 C CA . LEU A 1 103 ? 3.420 4.350 -19.015 1.00 86.75 103 LEU A CA 1
ATOM 818 C C . LEU A 1 103 ? 4.716 3.883 -19.677 1.00 86.75 103 LEU A C 1
ATOM 820 O O . LEU A 1 103 ? 5.666 4.657 -19.776 1.00 86.75 103 LEU A O 1
ATOM 824 N N . TYR A 1 104 ? 4.740 2.653 -20.194 1.00 87.94 104 TYR A N 1
ATOM 825 C CA . TYR A 1 104 ? 5.901 2.134 -20.912 1.00 87.94 104 TYR A CA 1
ATOM 826 C C . TYR A 1 104 ? 6.251 3.001 -22.128 1.00 87.94 104 TYR A C 1
ATOM 828 O O . TYR A 1 104 ? 7.413 3.358 -22.321 1.00 87.94 104 TYR A O 1
ATOM 836 N N . ALA A 1 105 ? 5.255 3.407 -22.921 1.00 89.56 105 ALA A N 1
ATOM 837 C CA . ALA A 1 105 ? 5.469 4.278 -24.075 1.00 89.56 105 ALA A CA 1
ATOM 838 C C . ALA A 1 105 ? 6.031 5.656 -23.677 1.00 89.56 105 ALA A C 1
ATOM 840 O O . ALA A 1 105 ? 6.926 6.176 -24.349 1.00 89.56 105 ALA A O 1
ATOM 841 N N . VAL A 1 106 ? 5.551 6.234 -22.570 1.00 88.75 106 VAL A N 1
ATOM 842 C CA . VAL A 1 106 ? 6.083 7.489 -22.014 1.00 88.75 106 VAL A CA 1
ATOM 843 C C . VAL A 1 106 ? 7.533 7.312 -21.560 1.00 88.75 106 VAL A C 1
ATOM 845 O O . VAL A 1 106 ? 8.390 8.106 -21.952 1.00 88.75 106 VAL A O 1
ATOM 848 N N . ALA A 1 107 ? 7.834 6.256 -20.801 1.00 88.31 107 ALA A N 1
ATOM 849 C CA . ALA A 1 107 ? 9.187 5.948 -20.334 1.00 88.31 107 ALA A CA 1
ATOM 850 C C . ALA A 1 107 ? 10.166 5.771 -21.498 1.00 88.31 107 ALA A C 1
ATOM 852 O O . ALA A 1 107 ? 11.266 6.326 -21.498 1.00 88.31 107 ALA A O 1
ATOM 853 N N . LEU A 1 108 ? 9.737 5.042 -22.529 1.00 90.12 108 LEU A N 1
ATOM 854 C CA . LEU A 1 108 ? 10.515 4.790 -23.733 1.00 90.12 108 LEU A CA 1
ATOM 855 C C . LEU A 1 108 ? 10.789 6.079 -24.514 1.00 90.12 108 LEU A C 1
ATOM 857 O O . LEU A 1 108 ? 11.930 6.337 -24.897 1.00 90.12 108 LEU A O 1
ATOM 861 N N . SER A 1 109 ? 9.764 6.911 -24.709 1.00 91.81 109 SER A N 1
ATOM 862 C CA . SER A 1 109 ? 9.896 8.223 -25.353 1.00 91.81 109 SER A CA 1
ATOM 863 C C . SER A 1 109 ? 10.894 9.107 -24.601 1.00 91.81 109 SER A C 1
ATOM 865 O O . SER A 1 109 ? 11.814 9.668 -25.199 1.00 91.81 109 SER A O 1
ATOM 867 N N . ASN A 1 110 ? 10.784 9.169 -23.272 1.00 90.62 110 ASN A N 1
ATOM 868 C CA . ASN A 1 110 ? 11.711 9.918 -22.426 1.00 90.62 110 ASN A CA 1
ATOM 869 C C . ASN A 1 110 ? 13.142 9.388 -22.530 1.00 90.62 110 ASN A C 1
ATOM 871 O O . ASN A 1 110 ? 14.077 10.182 -22.632 1.00 90.62 110 ASN A O 1
ATOM 875 N N . ALA A 1 111 ? 13.319 8.066 -22.531 1.00 91.19 111 ALA A N 1
ATOM 876 C CA . ALA A 1 111 ? 14.622 7.431 -22.663 1.00 91.19 111 ALA A CA 1
ATOM 877 C C . ALA A 1 111 ? 15.292 7.785 -23.999 1.00 91.19 111 ALA A C 1
ATOM 879 O O . ALA A 1 111 ? 16.443 8.215 -24.001 1.00 91.19 111 ALA A O 1
ATOM 880 N N . ILE A 1 112 ? 14.571 7.669 -25.119 1.00 93.50 112 ILE A N 1
ATOM 881 C CA . ILE A 1 112 ? 15.089 8.006 -26.456 1.00 93.50 112 ILE A CA 1
ATOM 882 C C . ILE A 1 112 ? 15.429 9.499 -26.546 1.00 93.50 112 ILE A C 1
ATOM 884 O O . ILE A 1 112 ? 16.498 9.863 -27.036 1.00 93.50 112 ILE A O 1
ATOM 888 N N . ASN A 1 113 ? 14.553 10.370 -26.038 1.00 93.25 113 ASN A N 1
ATOM 889 C CA . ASN A 1 113 ? 14.763 11.818 -26.082 1.00 93.25 113 ASN A CA 1
ATOM 890 C C . ASN A 1 113 ? 15.956 12.263 -25.224 1.00 93.25 113 ASN A C 1
ATOM 892 O O . ASN A 1 113 ? 16.711 13.141 -25.637 1.00 93.25 113 ASN A O 1
ATOM 896 N N . LYS A 1 114 ? 16.145 11.664 -24.040 1.00 92.50 114 LYS A N 1
ATOM 897 C CA . LYS A 1 114 ? 17.271 11.981 -23.145 1.00 92.50 114 LYS A CA 1
ATOM 898 C C . LYS A 1 114 ? 18.597 11.413 -23.649 1.00 92.50 114 LYS A C 1
ATOM 900 O O . LYS A 1 114 ? 19.631 12.044 -23.449 1.00 92.50 114 LYS A O 1
ATOM 905 N N . SER A 1 115 ? 18.588 10.243 -24.284 1.00 93.38 115 SER A N 1
ATOM 906 C CA . SER A 1 115 ? 19.809 9.612 -24.794 1.00 93.38 115 SER A CA 1
ATOM 907 C C . SER A 1 115 ? 20.241 10.136 -26.165 1.00 93.38 115 SER A C 1
ATOM 909 O O . SER A 1 115 ? 21.424 10.074 -26.494 1.00 93.38 115 SER A O 1
ATOM 911 N N . GLY A 1 116 ? 19.292 10.604 -26.983 1.00 93.88 116 GLY A N 1
ATOM 912 C CA . GLY A 1 116 ? 19.514 10.903 -28.398 1.00 93.88 116 GLY A CA 1
ATOM 913 C C . GLY A 1 116 ? 19.772 9.661 -29.265 1.00 93.88 116 GLY A C 1
ATOM 914 O O . GLY A 1 116 ? 20.216 9.805 -30.402 1.00 93.88 116 GLY A O 1
ATOM 915 N N . ASN A 1 117 ? 19.526 8.450 -28.749 1.00 91.81 117 ASN A N 1
ATOM 916 C CA . ASN A 1 117 ? 19.786 7.177 -29.424 1.00 91.81 117 ASN A CA 1
ATOM 917 C C . ASN A 1 117 ? 18.581 6.233 -29.289 1.00 91.81 117 ASN A C 1
ATOM 919 O O . ASN A 1 117 ? 18.158 5.921 -28.178 1.00 91.81 117 ASN A O 1
ATOM 923 N N . SER A 1 118 ? 18.066 5.728 -30.411 1.00 90.12 118 SER A N 1
ATOM 924 C CA . SER A 1 118 ? 16.970 4.754 -30.439 1.00 90.12 118 SER A CA 1
ATOM 925 C C . SER A 1 118 ? 17.342 3.387 -29.864 1.00 90.12 118 SER A C 1
ATOM 927 O O . SER A 1 118 ? 16.464 2.684 -29.383 1.00 90.12 118 SER A O 1
ATOM 929 N N . ASP A 1 119 ? 18.619 3.006 -29.843 1.00 91.81 119 ASP A N 1
ATOM 930 C CA . ASP A 1 119 ? 19.046 1.683 -29.365 1.00 91.81 119 ASP A CA 1
ATOM 931 C C . ASP A 1 119 ? 18.875 1.509 -27.847 1.00 91.81 119 ASP A C 1
ATOM 933 O O . ASP A 1 119 ? 18.953 0.393 -27.331 1.00 91.81 119 ASP A O 1
ATOM 937 N N . VAL A 1 120 ? 18.577 2.588 -27.110 1.00 89.88 120 VAL A N 1
ATOM 938 C CA . VAL A 1 120 ? 18.285 2.506 -25.668 1.00 89.88 120 VAL A CA 1
ATOM 939 C C . VAL A 1 120 ? 17.041 1.683 -25.351 1.00 89.88 120 VAL A C 1
ATOM 941 O O . VAL A 1 120 ? 16.886 1.275 -24.204 1.00 89.88 120 VAL A O 1
ATOM 944 N N . VAL A 1 121 ? 16.196 1.387 -26.346 1.00 87.56 121 VAL A N 1
ATOM 945 C CA . VAL A 1 121 ? 15.031 0.500 -26.195 1.00 87.56 121 VAL A CA 1
ATOM 946 C C . VAL A 1 121 ? 15.404 -0.891 -25.668 1.00 87.56 121 VAL A C 1
ATOM 948 O O . VAL A 1 121 ? 14.586 -1.530 -25.013 1.00 87.56 121 VAL A O 1
ATOM 951 N N . TYR A 1 122 ? 16.640 -1.347 -25.906 1.00 88.50 122 TYR A N 1
ATOM 952 C CA . TYR A 1 122 ? 17.144 -2.645 -25.441 1.00 88.50 122 TYR A CA 1
ATOM 953 C C . TYR A 1 122 ? 17.779 -2.595 -24.044 1.00 88.50 122 TYR A C 1
ATOM 955 O O . TYR A 1 122 ? 18.209 -3.623 -23.530 1.00 88.50 122 TYR A O 1
ATOM 963 N N . ASN A 1 123 ? 17.873 -1.415 -23.427 1.00 91.56 123 ASN A N 1
ATOM 964 C CA . ASN A 1 123 ? 18.391 -1.253 -22.074 1.00 91.56 123 ASN A CA 1
ATOM 965 C C . ASN A 1 123 ? 17.228 -1.037 -21.102 1.00 91.56 123 ASN A C 1
ATOM 967 O O . ASN A 1 123 ? 16.822 0.097 -20.837 1.00 91.56 123 ASN A O 1
ATOM 971 N N . GLY A 1 124 ? 16.699 -2.135 -20.563 1.00 87.06 124 GLY A N 1
ATOM 972 C CA . GLY A 1 124 ? 15.511 -2.131 -19.714 1.00 87.06 124 GLY A CA 1
ATOM 973 C C . GLY A 1 124 ? 15.653 -1.288 -18.450 1.00 87.06 124 GLY A C 1
ATOM 974 O O . GLY A 1 124 ? 14.715 -0.575 -18.089 1.00 87.06 124 GLY A O 1
ATOM 975 N N . THR A 1 125 ? 16.838 -1.301 -17.833 1.00 89.25 125 THR A N 1
ATOM 976 C CA . THR A 1 125 ? 17.158 -0.454 -16.671 1.00 89.25 125 THR A CA 1
ATOM 977 C C . THR A 1 125 ? 17.092 1.027 -17.043 1.00 89.25 125 THR A C 1
ATOM 979 O O . THR A 1 125 ? 16.533 1.839 -16.310 1.00 89.25 125 THR A O 1
ATOM 982 N N . TYR A 1 126 ? 17.636 1.400 -18.206 1.00 89.75 126 TYR A N 1
ATOM 983 C CA . TYR A 1 126 ? 17.634 2.793 -18.653 1.00 89.75 126 TYR A CA 1
ATOM 984 C C . TYR A 1 126 ? 16.233 3.275 -19.037 1.00 89.75 126 TYR A C 1
ATOM 986 O O . TYR A 1 126 ? 15.855 4.388 -18.673 1.00 89.75 126 TYR A O 1
ATOM 994 N N . VAL A 1 127 ? 15.447 2.453 -19.738 1.00 88.31 127 VAL A N 1
ATOM 995 C CA . VAL A 1 127 ? 14.047 2.774 -20.064 1.00 88.31 127 VAL A CA 1
ATOM 996 C C . VAL A 1 127 ? 13.243 2.970 -18.782 1.00 88.31 127 VAL A C 1
ATOM 998 O O . VAL A 1 127 ? 12.599 4.002 -18.604 1.00 88.31 127 VAL A O 1
ATOM 1001 N N . GLY A 1 128 ? 13.348 2.025 -17.853 1.00 83.88 128 GLY A N 1
ATOM 1002 C CA . GLY A 1 128 ? 12.619 2.058 -16.595 1.00 83.88 128 GLY A CA 1
ATOM 1003 C C . GLY A 1 128 ? 12.999 3.224 -15.679 1.00 83.88 128 GLY A C 1
ATOM 1004 O O . GLY A 1 128 ? 12.120 3.894 -15.140 1.00 83.88 128 GLY A O 1
ATOM 1005 N N . ALA A 1 129 ? 14.287 3.562 -15.577 1.00 83.38 129 ALA A N 1
ATOM 1006 C CA . ALA A 1 129 ? 14.753 4.736 -14.831 1.00 83.38 129 ALA A CA 1
ATOM 1007 C C . ALA A 1 129 ? 14.226 6.069 -15.402 1.00 83.38 129 ALA A C 1
ATOM 1009 O O . ALA A 1 129 ? 14.250 7.093 -14.720 1.00 83.38 129 ALA A O 1
ATOM 1010 N N . ASN A 1 130 ? 13.736 6.066 -16.646 1.00 82.88 130 ASN A N 1
ATOM 1011 C CA . ASN A 1 130 ? 13.180 7.229 -17.333 1.00 82.88 130 ASN A CA 1
ATOM 1012 C C . ASN A 1 130 ? 11.643 7.258 -17.376 1.00 82.88 130 ASN A C 1
ATOM 1014 O O . ASN A 1 130 ? 11.073 8.074 -18.103 1.00 82.88 130 ASN A O 1
ATOM 1018 N N . ASN A 1 131 ? 10.968 6.483 -16.518 1.00 74.50 131 ASN A N 1
ATOM 1019 C CA . ASN A 1 131 ? 9.528 6.632 -16.244 1.00 74.50 131 ASN A CA 1
ATOM 1020 C C . ASN A 1 131 ? 9.149 8.004 -15.627 1.00 74.50 131 ASN A C 1
ATOM 1022 O O . ASN A 1 131 ? 7.977 8.280 -15.398 1.00 74.50 131 ASN A O 1
ATOM 1026 N N . ASP A 1 132 ? 10.144 8.859 -15.353 1.00 63.72 132 ASP A N 1
ATOM 1027 C CA . ASP A 1 132 ? 10.102 10.276 -14.944 1.00 63.72 132 ASP A CA 1
ATOM 1028 C C . ASP A 1 132 ? 9.233 10.630 -13.725 1.00 63.72 132 ASP A C 1
ATOM 1030 O O . ASP A 1 132 ? 9.160 11.796 -13.352 1.00 63.72 132 ASP A O 1
ATOM 1034 N N . PHE A 1 133 ? 8.605 9.650 -13.065 1.00 63.38 133 PHE A N 1
ATOM 1035 C CA . PHE A 1 133 ? 7.751 9.814 -11.876 1.00 63.38 133 PHE A CA 1
ATOM 1036 C C . PHE A 1 133 ? 6.649 10.876 -12.036 1.00 63.38 133 PHE A C 1
ATOM 1038 O O . PHE A 1 133 ? 6.040 11.316 -11.057 1.00 63.38 133 PHE A O 1
ATOM 1045 N N . GLN A 1 134 ? 6.389 11.310 -13.271 1.00 63.62 134 GLN A N 1
ATOM 1046 C CA . GLN A 1 134 ? 5.438 12.367 -13.553 1.00 63.62 134 GLN A CA 1
ATOM 1047 C C . GLN A 1 134 ? 4.025 11.812 -13.517 1.00 63.62 134 GLN A C 1
ATOM 1049 O O . GLN A 1 134 ? 3.767 10.663 -13.873 1.00 63.62 134 GLN A O 1
ATOM 1054 N N . ALA A 1 135 ? 3.101 12.659 -13.067 1.00 72.06 135 ALA A N 1
ATOM 1055 C CA . ALA A 1 135 ? 1.697 12.313 -13.061 1.00 72.06 135 ALA A CA 1
ATOM 1056 C C . ALA A 1 135 ? 1.197 12.203 -14.505 1.00 72.06 135 ALA A C 1
ATOM 1058 O O . ALA A 1 135 ? 1.206 13.184 -15.248 1.00 72.06 135 ALA A O 1
ATOM 1059 N N . VAL A 1 136 ? 0.737 11.019 -14.880 1.00 81.12 136 VAL A N 1
ATOM 1060 C CA . VAL A 1 136 ? 0.147 10.743 -16.184 1.00 81.12 136 VAL A CA 1
ATOM 1061 C C . VAL A 1 136 ? -1.363 10.593 -16.031 1.00 81.12 136 VAL A C 1
ATOM 1063 O O . VAL A 1 136 ? -1.828 9.965 -15.084 1.00 81.12 136 VAL A O 1
ATOM 1066 N N . SER A 1 137 ? -2.142 11.152 -16.958 1.00 84.69 137 SER A N 1
ATOM 1067 C CA . SER A 1 137 ? -3.591 10.930 -16.999 1.00 84.69 137 SER A CA 1
ATOM 1068 C C . SER A 1 137 ? -3.885 9.636 -17.762 1.00 84.69 137 SER A C 1
ATOM 1070 O O . SER A 1 137 ? -3.818 9.614 -18.990 1.00 84.69 137 SER A O 1
ATOM 1072 N N . GLY A 1 138 ? -4.135 8.556 -17.022 1.00 82.56 138 GLY A N 1
ATOM 1073 C CA . GLY A 1 138 ? -4.576 7.269 -17.555 1.00 82.56 138 GLY A CA 1
ATOM 1074 C C . GLY A 1 138 ? -6.093 7.096 -17.479 1.00 82.56 138 GLY A C 1
ATOM 1075 O O . GLY A 1 138 ? -6.826 7.970 -17.006 1.00 82.56 138 GLY A O 1
ATOM 1076 N N . VAL A 1 139 ? -6.568 5.931 -17.912 1.00 84.81 139 VAL A N 1
ATOM 1077 C CA . VAL A 1 139 ? -7.982 5.534 -17.825 1.00 84.81 139 VAL A CA 1
ATOM 1078 C C . VAL A 1 139 ? -8.387 5.326 -16.365 1.00 84.81 139 VAL A C 1
ATOM 1080 O O . VAL A 1 139 ? -9.484 5.728 -15.982 1.00 84.81 139 VAL A O 1
ATOM 1083 N N . ASN A 1 140 ? -7.484 4.824 -15.512 1.00 78.50 140 ASN A N 1
ATOM 1084 C CA . ASN A 1 140 ? -7.689 4.742 -14.057 1.00 78.50 140 ASN A CA 1
ATOM 1085 C C . ASN A 1 140 ? -7.374 6.056 -13.322 1.00 78.50 140 ASN A C 1
ATOM 1087 O O . ASN A 1 140 ? -6.975 6.049 -12.151 1.00 78.50 140 ASN A O 1
ATOM 1091 N N . GLY A 1 141 ? -7.512 7.191 -14.006 1.00 82.62 141 GLY A N 1
ATOM 1092 C CA . GLY A 1 141 ? -7.224 8.514 -13.471 1.00 82.62 141 GLY A CA 1
ATOM 1093 C C . GLY A 1 141 ? -5.732 8.837 -13.439 1.00 82.62 141 GLY A C 1
ATOM 1094 O O . GLY A 1 141 ? -4.943 8.363 -14.253 1.00 82.62 141 GLY A O 1
ATOM 1095 N N . ASN A 1 142 ? -5.337 9.698 -12.502 1.00 83.44 142 ASN A N 1
ATOM 1096 C CA . ASN A 1 142 ? -3.954 10.157 -12.421 1.00 83.44 142 ASN A CA 1
ATOM 1097 C C . ASN A 1 142 ? -3.054 9.058 -11.849 1.00 83.44 142 ASN A C 1
ATOM 1099 O O . ASN A 1 142 ? -3.206 8.637 -10.699 1.00 83.44 142 ASN A O 1
ATOM 1103 N N . ILE A 1 143 ? -2.093 8.625 -12.651 1.00 84.00 143 ILE A N 1
ATOM 1104 C CA . ILE A 1 143 ? -1.069 7.653 -12.295 1.00 84.00 143 ILE A CA 1
ATOM 1105 C C . ILE A 1 143 ? 0.166 8.423 -11.862 1.00 84.00 143 ILE A C 1
ATOM 1107 O O . ILE A 1 143 ? 0.675 9.249 -12.614 1.00 84.00 143 ILE A O 1
ATOM 1111 N N . LYS A 1 144 ? 0.659 8.145 -10.659 1.00 85.25 144 LYS A N 1
ATOM 1112 C CA . LYS A 1 144 ? 1.933 8.667 -10.170 1.00 85.25 144 LYS A CA 1
ATOM 1113 C C . LYS A 1 144 ? 2.825 7.492 -9.816 1.00 85.25 144 LYS A C 1
ATOM 1115 O O . LYS A 1 144 ? 2.470 6.700 -8.948 1.00 85.25 144 LYS A O 1
ATOM 1120 N N . MET A 1 145 ? 3.956 7.381 -10.499 1.00 86.06 145 MET A N 1
ATOM 1121 C CA . MET A 1 145 ? 4.962 6.369 -10.194 1.00 86.06 145 MET A CA 1
ATOM 1122 C C . MET A 1 145 ? 5.832 6.858 -9.037 1.00 86.06 145 MET A C 1
ATOM 1124 O O . MET A 1 145 ? 6.276 8.007 -9.035 1.00 86.06 145 MET A O 1
ATOM 1128 N N . GLY A 1 146 ? 6.062 5.999 -8.053 1.00 85.75 146 GLY A N 1
ATOM 1129 C CA . GLY A 1 146 ? 7.064 6.192 -7.018 1.00 85.75 146 GLY A CA 1
ATOM 1130 C C . GLY A 1 146 ? 8.469 5.958 -7.562 1.00 85.75 146 GLY A C 1
ATOM 1131 O O . GLY A 1 146 ? 8.660 5.306 -8.588 1.00 85.75 146 GLY A O 1
ATOM 1132 N N . ARG A 1 147 ? 9.467 6.488 -6.853 1.00 84.56 147 ARG A N 1
ATOM 1133 C CA . ARG A 1 147 ? 10.903 6.297 -7.110 1.00 84.56 147 ARG A CA 1
ATOM 1134 C C . ARG A 1 147 ? 11.362 4.851 -6.991 1.00 84.56 147 ARG A C 1
ATOM 1136 O O . ARG A 1 147 ? 12.407 4.505 -7.527 1.00 84.56 147 ARG A O 1
ATOM 1143 N N . ASP A 1 148 ? 10.581 4.036 -6.302 1.00 84.50 148 ASP A N 1
ATOM 1144 C CA . ASP A 1 148 ? 10.722 2.585 -6.227 1.00 84.50 148 ASP A CA 1
ATOM 1145 C C . ASP A 1 148 ? 10.259 1.857 -7.497 1.00 84.50 148 ASP A C 1
ATOM 1147 O O . ASP A 1 148 ? 10.451 0.652 -7.592 1.00 84.50 148 ASP A O 1
ATOM 1151 N N . GLY A 1 149 ? 9.690 2.565 -8.478 1.00 85.12 149 GLY A N 1
ATOM 1152 C CA . GLY A 1 149 ? 9.253 1.982 -9.744 1.00 85.12 149 GLY A CA 1
ATOM 1153 C C . GLY A 1 149 ? 7.832 1.420 -9.723 1.00 85.12 149 GLY A C 1
ATOM 1154 O O . GLY A 1 149 ? 7.407 0.829 -10.716 1.00 85.12 149 GLY A O 1
ATOM 1155 N N . PHE A 1 150 ? 7.082 1.644 -8.643 1.00 88.25 150 PHE A N 1
ATOM 1156 C CA . PHE A 1 150 ? 5.706 1.173 -8.475 1.00 88.25 150 PHE A CA 1
ATOM 1157 C C . PHE A 1 150 ? 4.727 2.339 -8.384 1.00 88.25 150 PHE A C 1
ATOM 1159 O O . PHE A 1 150 ? 5.070 3.433 -7.928 1.00 88.25 150 PHE A O 1
ATOM 1166 N N . ARG A 1 151 ? 3.489 2.142 -8.833 1.00 88.00 151 ARG A N 1
ATOM 1167 C CA . ARG A 1 151 ? 2.459 3.183 -8.756 1.00 88.00 151 ARG A CA 1
ATOM 1168 C C . ARG A 1 151 ? 2.111 3.468 -7.297 1.00 88.00 151 ARG A C 1
ATOM 1170 O O . ARG A 1 151 ? 1.807 2.565 -6.530 1.00 88.00 151 ARG A O 1
ATOM 1177 N N . LYS A 1 152 ? 2.031 4.746 -6.933 1.00 88.69 152 LYS A N 1
ATOM 1178 C CA . LYS A 1 152 ? 1.456 5.167 -5.652 1.00 88.69 152 LYS A CA 1
ATOM 1179 C C . LYS A 1 152 ? -0.058 5.295 -5.802 1.00 88.69 152 LYS A C 1
ATOM 1181 O O . LYS A 1 152 ? -0.558 6.164 -6.523 1.00 88.69 152 LYS A O 1
ATOM 1186 N N . ALA A 1 153 ? -0.775 4.359 -5.186 1.00 86.12 153 ALA A N 1
ATOM 1187 C CA . ALA A 1 153 ? -2.225 4.250 -5.276 1.00 86.12 153 ALA A CA 1
ATOM 1188 C C . ALA A 1 153 ? -2.957 5.176 -4.287 1.00 86.12 153 ALA A C 1
ATOM 1190 O O . ALA A 1 153 ? -2.383 5.709 -3.332 1.00 86.12 153 ALA A O 1
ATOM 1191 N N . ASN A 1 154 ? -4.257 5.350 -4.539 1.00 88.06 154 ASN A N 1
ATOM 1192 C CA . ASN A 1 154 ? -5.192 5.926 -3.578 1.00 88.06 154 ASN A CA 1
ATOM 1193 C C . ASN A 1 154 ? -6.002 4.782 -2.959 1.00 88.06 154 ASN A C 1
ATOM 1195 O O . ASN A 1 154 ? -6.686 4.062 -3.684 1.00 88.06 154 ASN A O 1
ATOM 1199 N N . TYR A 1 155 ? -5.965 4.647 -1.638 1.00 89.81 155 TYR A N 1
ATOM 1200 C CA . TYR A 1 155 ? -6.734 3.646 -0.905 1.00 89.81 155 TYR A CA 1
ATOM 1201 C C . TYR A 1 155 ? -8.020 4.262 -0.383 1.00 89.81 155 TYR A C 1
ATOM 1203 O O . TYR A 1 155 ? -8.002 5.330 0.229 1.00 89.81 155 TYR A O 1
ATOM 1211 N N . LEU A 1 156 ? -9.135 3.571 -0.598 1.00 90.44 156 LEU A N 1
ATOM 1212 C CA . LEU A 1 156 ? -10.452 3.996 -0.142 1.00 90.44 156 LEU A CA 1
ATOM 1213 C C . LEU A 1 156 ? -10.978 3.009 0.893 1.00 90.44 156 LEU A C 1
ATOM 1215 O O . LEU A 1 156 ? -11.115 1.822 0.608 1.00 90.44 156 LEU A O 1
ATOM 1219 N N . ILE A 1 157 ? -11.350 3.507 2.069 1.00 89.19 157 ILE A N 1
ATOM 1220 C CA . ILE A 1 157 ? -12.121 2.717 3.029 1.00 89.19 157 ILE A CA 1
ATOM 1221 C C . ILE A 1 157 ? -13.579 2.924 2.706 1.00 89.19 157 ILE A C 1
ATOM 1223 O O . ILE A 1 157 ? -14.105 4.032 2.844 1.00 89.19 157 ILE A O 1
ATOM 1227 N N . SER A 1 158 ? -14.218 1.843 2.289 1.00 89.75 158 SER A N 1
ATOM 1228 C CA . SER A 1 158 ? -15.614 1.848 1.893 1.00 89.75 158 SER A CA 1
ATOM 1229 C C . SER A 1 158 ? -16.405 0.857 2.729 1.00 89.75 158 SER A C 1
ATOM 1231 O O . SER A 1 158 ? -15.887 -0.173 3.149 1.00 89.75 158 SER A O 1
ATOM 1233 N N . SER A 1 159 ? -17.665 1.184 2.979 1.00 86.56 159 SER A N 1
ATOM 1234 C CA . SER A 1 159 ? -18.628 0.284 3.608 1.00 86.56 159 SER A CA 1
ATOM 1235 C C . SER A 1 159 ? -19.996 0.492 2.968 1.00 86.56 159 SER A C 1
ATOM 1237 O O . SER A 1 159 ? -20.225 1.475 2.257 1.00 86.56 159 SER A O 1
ATOM 1239 N N . TYR A 1 160 ? -20.898 -0.453 3.187 1.00 86.19 160 TYR A N 1
ATOM 1240 C CA . TYR A 1 160 ? -22.277 -0.327 2.752 1.00 86.19 160 TYR A CA 1
ATOM 1241 C C . TYR A 1 160 ? -23.041 0.550 3.742 1.00 86.19 160 TYR A C 1
ATOM 1243 O O . TYR A 1 160 ? -23.013 0.318 4.951 1.00 86.19 160 TYR A O 1
ATOM 1251 N N . ASN A 1 161 ? -23.722 1.568 3.224 1.00 83.19 161 ASN A N 1
ATOM 1252 C CA . ASN A 1 161 ? -24.645 2.363 4.023 1.00 83.19 161 ASN A CA 1
ATOM 1253 C C . ASN A 1 161 ? -25.961 1.601 4.279 1.00 83.19 161 ASN A C 1
ATOM 1255 O O . ASN A 1 161 ? -26.193 0.534 3.711 1.00 83.19 161 ASN A O 1
ATOM 1259 N N . ASP A 1 162 ? -26.860 2.185 5.073 1.00 81.62 162 ASP A N 1
ATOM 1260 C CA . ASP A 1 162 ? -28.169 1.595 5.415 1.00 81.62 162 ASP A CA 1
ATOM 1261 C C . ASP A 1 162 ? -29.057 1.301 4.190 1.00 81.62 162 ASP A C 1
ATOM 1263 O O . ASP A 1 162 ? -29.975 0.487 4.255 1.00 81.62 162 ASP A O 1
ATOM 1267 N N . ALA A 1 163 ? -28.784 1.949 3.052 1.00 85.12 163 ALA A N 1
ATOM 1268 C CA . ALA A 1 163 ? -29.466 1.708 1.782 1.00 85.12 163 ALA A CA 1
ATOM 1269 C C . ALA A 1 163 ? -28.816 0.584 0.947 1.00 85.12 163 ALA A C 1
ATOM 1271 O O . ALA A 1 163 ? -29.193 0.388 -0.208 1.00 85.12 163 ALA A O 1
ATOM 1272 N N . GLY A 1 164 ? -27.818 -0.121 1.489 1.00 85.06 164 GLY A N 1
ATOM 1273 C CA . GLY A 1 164 ? -27.073 -1.170 0.791 1.00 85.06 164 GLY A CA 1
ATOM 1274 C C . GLY A 1 164 ? -26.160 -0.646 -0.319 1.00 85.06 164 GLY A C 1
ATOM 1275 O O . GLY A 1 164 ? -25.738 -1.413 -1.180 1.00 85.06 164 GLY A O 1
ATOM 1276 N N . LYS A 1 165 ? -25.848 0.655 -0.336 1.00 88.12 165 LYS A N 1
ATOM 1277 C CA . LYS A 1 165 ? -24.950 1.264 -1.323 1.00 88.12 165 LYS A CA 1
ATOM 1278 C C . LYS A 1 165 ? -23.537 1.350 -0.760 1.00 88.12 165 LYS A C 1
ATOM 1280 O O . LYS A 1 165 ? -23.343 1.874 0.335 1.00 88.12 165 LYS A O 1
ATOM 1285 N N . LEU A 1 166 ? -22.554 0.904 -1.542 1.00 87.56 166 LEU A N 1
ATOM 1286 C CA . LEU A 1 166 ? -21.139 1.089 -1.229 1.00 87.56 166 LEU A CA 1
ATOM 1287 C C . LEU A 1 166 ? -20.790 2.586 -1.244 1.00 87.56 166 LEU A C 1
ATOM 1289 O O . LEU A 1 166 ? -21.006 3.276 -2.246 1.00 87.56 166 LEU A O 1
ATOM 1293 N N . VAL A 1 167 ? -20.266 3.091 -0.130 1.00 90.50 167 VAL A N 1
ATOM 1294 C CA . VAL A 1 167 ? -19.834 4.483 0.043 1.00 90.50 167 VAL A CA 1
ATOM 1295 C C . VAL A 1 167 ? -18.431 4.496 0.645 1.00 90.50 167 VAL A C 1
ATOM 1297 O O . VAL A 1 167 ? -18.143 3.738 1.569 1.00 90.50 167 VAL A O 1
ATOM 1300 N N . SER A 1 168 ? -17.558 5.362 0.129 1.00 91.75 168 SER A N 1
ATOM 1301 C CA . SER A 1 168 ? -16.212 5.578 0.669 1.00 91.75 168 SER A CA 1
ATOM 1302 C C . SER A 1 168 ? -16.229 6.662 1.745 1.00 91.75 168 SER A C 1
ATOM 1304 O O . SER A 1 168 ? -16.793 7.735 1.541 1.00 91.75 168 SER A O 1
ATOM 1306 N N . TYR A 1 169 ? -15.588 6.396 2.879 1.00 91.25 169 TYR A N 1
ATOM 1307 C CA . TYR A 1 169 ? -15.567 7.273 4.053 1.00 91.25 169 TYR A CA 1
ATOM 1308 C C . TYR A 1 169 ? -14.188 7.885 4.306 1.00 91.25 169 TYR A C 1
ATOM 1310 O O . TYR A 1 169 ? -14.084 9.017 4.777 1.00 91.25 169 TYR A O 1
ATOM 1318 N N . LEU A 1 170 ? -13.116 7.168 3.978 1.00 90.88 170 LEU A N 1
ATOM 1319 C CA . LEU A 1 170 ? -11.745 7.653 4.127 1.00 90.88 170 LEU A CA 1
ATOM 1320 C C . LEU A 1 170 ? -10.983 7.402 2.831 1.00 90.88 170 LEU A C 1
ATOM 1322 O O . LEU A 1 170 ? -11.203 6.388 2.169 1.00 90.88 170 LEU A O 1
ATOM 1326 N N . SER A 1 171 ? -10.093 8.326 2.490 1.00 92.56 171 SER A N 1
ATOM 1327 C CA . SER A 1 171 ? -9.206 8.224 1.337 1.00 92.56 171 SER A CA 1
ATOM 1328 C C . SER A 1 171 ? -7.772 8.527 1.752 1.00 92.56 171 SER A C 1
ATOM 1330 O O . SER A 1 171 ? -7.509 9.577 2.344 1.00 92.56 171 SER A O 1
ATOM 1332 N N . PHE A 1 172 ? -6.852 7.626 1.419 1.00 91.50 172 PHE A N 1
ATOM 1333 C CA . PHE A 1 172 ? -5.420 7.738 1.687 1.00 91.50 172 PHE A CA 1
ATOM 1334 C C . PHE A 1 172 ? -4.673 7.773 0.363 1.00 91.50 172 PHE A C 1
ATOM 1336 O O . PHE A 1 172 ? -4.681 6.798 -0.384 1.00 91.50 172 PHE A O 1
ATOM 1343 N N . GLN A 1 173 ? -4.029 8.895 0.068 1.00 90.56 173 GLN A N 1
ATOM 1344 C CA . GLN A 1 173 ? -3.177 9.030 -1.106 1.00 90.56 173 GLN A CA 1
ATOM 1345 C C . GLN A 1 173 ? -1.721 8.891 -0.686 1.00 90.56 173 GLN A C 1
ATOM 1347 O O . GLN A 1 173 ? -1.215 9.737 0.055 1.00 90.56 173 GLN A O 1
ATOM 1352 N N . LEU A 1 174 ? -1.050 7.859 -1.191 1.00 89.94 174 LEU A N 1
ATOM 1353 C CA . LEU A 1 174 ? 0.385 7.708 -0.993 1.00 89.94 174 LEU A CA 1
ATOM 1354 C C . LEU A 1 174 ? 1.139 8.596 -1.971 1.00 89.94 174 LEU A C 1
ATOM 1356 O O . LEU A 1 174 ? 0.754 8.766 -3.131 1.00 89.94 174 LEU A O 1
ATOM 1360 N N . TYR A 1 175 ? 2.242 9.154 -1.502 1.00 87.62 175 TYR A N 1
ATOM 1361 C CA . TYR A 1 175 ? 3.197 9.856 -2.338 1.00 87.62 175 TYR A CA 1
ATOM 1362 C C . TYR A 1 175 ? 4.598 9.715 -1.760 1.00 87.62 175 TYR A C 1
ATOM 1364 O O . TYR A 1 175 ? 4.785 9.414 -0.586 1.00 87.62 175 TYR A O 1
ATOM 1372 N N . GLN A 1 176 ? 5.594 9.949 -2.606 1.00 86.88 176 GLN A N 1
ATOM 1373 C CA . GLN A 1 176 ? 6.985 9.979 -2.188 1.00 86.88 176 GLN A CA 1
ATOM 1374 C C . GLN A 1 176 ? 7.553 11.377 -2.365 1.00 86.88 176 GLN A C 1
ATOM 1376 O O . GLN A 1 176 ? 7.305 12.041 -3.375 1.00 86.88 176 GLN A O 1
ATOM 1381 N N . HIS A 1 177 ? 8.343 11.811 -1.392 1.00 84.06 177 HIS A N 1
ATOM 1382 C CA . HIS A 1 177 ? 9.124 13.036 -1.480 1.00 84.06 177 HIS A CA 1
ATOM 1383 C C . HIS A 1 177 ? 10.559 12.779 -1.022 1.00 84.06 177 HIS A C 1
ATOM 1385 O O . HIS A 1 177 ? 10.857 11.766 -0.392 1.00 84.06 177 HIS A O 1
ATOM 1391 N N . VAL A 1 178 ? 11.471 13.674 -1.394 1.00 83.19 178 VAL A N 1
ATOM 1392 C CA . VAL A 1 178 ? 12.860 13.605 -0.938 1.00 83.19 178 VAL A CA 1
ATOM 1393 C C . VAL A 1 178 ? 12.980 14.424 0.331 1.00 83.19 178 VAL A C 1
ATOM 1395 O O . VAL A 1 178 ? 12.587 15.590 0.350 1.00 83.19 178 VAL A O 1
ATOM 1398 N N . ASP A 1 179 ? 13.535 13.821 1.372 1.00 86.00 179 ASP A N 1
ATOM 1399 C CA . ASP A 1 179 ? 13.915 14.536 2.578 1.00 86.00 179 ASP A CA 1
ATOM 1400 C C . ASP A 1 179 ? 15.053 15.510 2.269 1.00 86.00 179 ASP A C 1
ATOM 1402 O O . ASP A 1 179 ? 16.125 15.117 1.805 1.00 86.00 179 ASP A O 1
ATOM 1406 N N . ASN A 1 180 ? 14.839 16.786 2.575 1.00 85.25 180 ASN A N 1
ATOM 1407 C CA . ASN A 1 180 ? 15.839 17.827 2.370 1.00 85.25 180 ASN A CA 1
ATOM 1408 C C . ASN A 1 180 ? 17.058 17.681 3.299 1.00 85.25 180 ASN A C 1
ATOM 1410 O O . ASN A 1 180 ? 18.091 18.292 3.030 1.00 85.25 180 ASN A O 1
ATOM 1414 N N . ILE A 1 181 ? 16.951 16.910 4.387 1.00 87.19 181 ILE A N 1
ATOM 1415 C CA . ILE A 1 181 ? 18.030 16.711 5.363 1.00 87.19 181 ILE A CA 1
ATOM 1416 C C . ILE A 1 181 ? 18.859 15.478 5.006 1.00 87.19 181 ILE A C 1
ATOM 1418 O O . ILE A 1 181 ? 20.079 15.571 4.886 1.00 87.19 181 ILE A O 1
ATOM 1422 N N . THR A 1 182 ? 18.215 14.320 4.850 1.00 87.25 182 THR A N 1
ATOM 1423 C CA . THR A 1 182 ? 18.926 13.057 4.596 1.00 87.25 182 THR A CA 1
ATOM 1424 C C . THR A 1 182 ? 19.137 12.754 3.113 1.00 87.25 182 THR A C 1
ATOM 1426 O O . THR A 1 182 ? 19.946 11.890 2.783 1.00 87.25 182 THR A O 1
ATOM 1429 N N . GLY A 1 183 ? 18.424 13.437 2.210 1.00 82.31 183 GLY A N 1
ATOM 1430 C CA . GLY A 1 183 ? 18.409 13.124 0.778 1.00 82.31 183 GLY A CA 1
ATOM 1431 C C . GLY A 1 183 ? 17.690 11.813 0.441 1.00 82.31 183 GLY A C 1
ATOM 1432 O O . GLY A 1 183 ? 17.651 11.416 -0.725 1.00 82.31 183 GLY A O 1
ATOM 1433 N N . ASN A 1 184 ? 17.119 11.134 1.440 1.00 82.94 184 ASN A N 1
ATOM 1434 C CA . ASN A 1 184 ? 16.424 9.868 1.262 1.00 82.94 184 ASN A CA 1
ATOM 1435 C C . ASN A 1 184 ? 15.016 10.087 0.710 1.00 82.94 184 ASN A C 1
ATOM 1437 O O . ASN A 1 184 ? 14.391 11.124 0.930 1.00 82.94 184 ASN A O 1
ATOM 1441 N N . THR A 1 185 ? 14.501 9.082 0.005 1.00 82.56 185 THR A N 1
ATOM 1442 C CA . THR A 1 185 ? 13.092 9.070 -0.401 1.00 82.56 185 THR A CA 1
ATOM 1443 C C . THR A 1 185 ? 12.243 8.613 0.781 1.00 82.56 185 THR A C 1
ATOM 1445 O O . THR A 1 185 ? 12.516 7.564 1.360 1.00 82.56 185 THR A O 1
ATOM 1448 N N . ILE A 1 186 ? 11.231 9.403 1.131 1.00 82.56 186 ILE A N 1
ATOM 1449 C CA . ILE A 1 186 ? 10.269 9.122 2.196 1.00 82.56 186 ILE A CA 1
ATOM 1450 C C . ILE A 1 186 ? 8.910 8.832 1.561 1.00 82.56 186 ILE A C 1
ATOM 1452 O O . ILE A 1 186 ? 8.449 9.597 0.712 1.00 82.56 186 ILE A O 1
ATOM 1456 N N . ASP A 1 187 ? 8.280 7.739 1.994 1.00 86.00 187 ASP A N 1
ATOM 1457 C CA . ASP A 1 187 ? 6.865 7.465 1.748 1.00 86.00 187 ASP A CA 1
ATOM 1458 C C . ASP A 1 187 ? 6.014 8.253 2.747 1.00 86.00 187 ASP A C 1
ATOM 1460 O O . ASP A 1 187 ? 6.241 8.182 3.955 1.00 86.00 187 ASP A O 1
ATOM 1464 N N . ASP A 1 188 ? 5.034 8.992 2.243 1.00 87.06 188 ASP A N 1
ATOM 1465 C CA . ASP A 1 188 ? 4.123 9.802 3.044 1.00 87.06 188 ASP A CA 1
ATOM 1466 C C . ASP A 1 188 ? 2.678 9.608 2.561 1.00 87.06 188 ASP A C 1
ATOM 1468 O O . ASP A 1 188 ? 2.425 9.149 1.440 1.00 87.06 188 ASP A O 1
ATOM 1472 N N . VAL A 1 189 ? 1.718 9.916 3.431 1.00 90.50 189 VAL A N 1
ATOM 1473 C CA . VAL A 1 189 ? 0.302 9.614 3.220 1.00 90.50 189 VAL A CA 1
ATOM 1474 C C . VAL A 1 189 ? -0.552 10.836 3.499 1.00 90.50 189 VAL A C 1
ATOM 1476 O O . VAL A 1 189 ? -0.638 11.328 4.622 1.00 90.50 189 VAL A O 1
ATOM 1479 N N . ASN A 1 190 ? -1.281 11.279 2.480 1.00 90.44 190 ASN A N 1
ATOM 1480 C CA . ASN A 1 190 ? -2.311 12.291 2.644 1.00 90.44 190 ASN A CA 1
ATOM 1481 C C . ASN A 1 190 ? -3.655 11.618 2.957 1.00 90.44 190 ASN A C 1
ATOM 1483 O O . ASN A 1 190 ? -4.269 11.000 2.082 1.00 90.44 190 ASN A O 1
ATOM 1487 N N . ALA A 1 191 ? -4.105 11.732 4.208 1.00 90.56 191 ALA A N 1
ATOM 1488 C CA . ALA A 1 191 ? -5.379 11.192 4.667 1.00 90.56 191 ALA A CA 1
ATOM 1489 C C . ALA A 1 191 ? -6.496 12.240 4.562 1.00 90.56 191 ALA A C 1
ATOM 1491 O O . ALA A 1 191 ? -6.401 13.346 5.093 1.00 90.56 191 ALA A O 1
ATOM 1492 N N . THR A 1 192 ? -7.599 11.865 3.923 1.00 92.31 192 THR A N 1
ATOM 1493 C CA . THR A 1 192 ? -8.762 12.729 3.698 1.00 92.31 192 THR A CA 1
ATOM 1494 C C . THR A 1 192 ? -10.033 12.052 4.196 1.00 92.31 192 THR A C 1
ATOM 1496 O O . THR A 1 192 ? -10.293 10.880 3.916 1.00 92.31 192 THR A O 1
ATOM 1499 N N . LYS A 1 193 ? -10.833 12.799 4.963 1.00 91.12 193 LYS A N 1
ATOM 1500 C CA . LYS A 1 193 ? -12.156 12.358 5.415 1.00 91.12 193 LYS A CA 1
ATOM 1501 C C . LYS A 1 193 ? -13.180 12.696 4.339 1.00 91.12 193 LYS A C 1
ATOM 1503 O O . LYS A 1 193 ? -13.258 13.843 3.910 1.00 91.12 193 LYS A O 1
ATOM 1508 N N . LEU A 1 194 ? -13.960 11.702 3.929 1.00 92.50 194 LEU A N 1
ATOM 1509 C CA . LEU A 1 194 ? -15.012 11.828 2.916 1.00 92.50 194 LEU A CA 1
ATOM 1510 C C . LEU A 1 194 ? -16.417 11.906 3.538 1.00 92.50 194 LEU A C 1
ATOM 1512 O O . LEU A 1 194 ? -17.415 11.893 2.824 1.00 92.50 194 LEU A O 1
ATOM 1516 N N . PHE A 1 195 ? -16.502 12.003 4.867 1.00 89.19 195 PHE A N 1
ATOM 1517 C CA . PHE A 1 195 ? -17.744 12.159 5.620 1.00 89.19 195 PHE A CA 1
ATOM 1518 C C . PHE A 1 195 ? -17.741 13.430 6.471 1.00 89.19 195 PHE A C 1
ATOM 1520 O O . PHE A 1 195 ? -16.688 13.955 6.836 1.00 89.19 195 PHE A O 1
ATOM 1527 N N . THR A 1 196 ? -18.939 13.903 6.813 1.00 88.00 196 THR A N 1
ATOM 1528 C CA . THR A 1 196 ? -19.161 15.075 7.669 1.00 88.00 196 THR A CA 1
ATOM 1529 C C . THR A 1 196 ? -19.265 14.696 9.144 1.00 8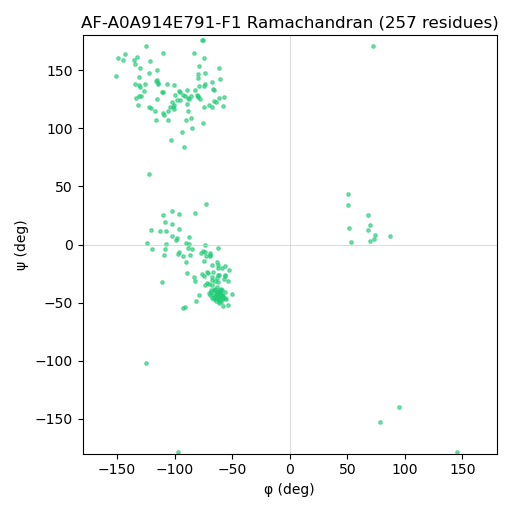8.00 196 THR A C 1
ATOM 1531 O O . THR A 1 196 ? -18.522 15.228 9.964 1.00 88.00 196 THR A O 1
ATOM 1534 N N . ASP A 1 197 ? -20.152 13.758 9.480 1.00 89.69 197 ASP A N 1
ATOM 1535 C CA . ASP A 1 197 ? -20.392 13.300 10.851 1.00 89.69 197 ASP A CA 1
ATOM 1536 C C . ASP A 1 197 ? -20.115 11.794 10.971 1.00 89.69 197 ASP A C 1
ATOM 1538 O O . ASP A 1 197 ? -20.790 11.001 10.313 1.00 89.69 197 ASP A O 1
ATOM 1542 N N . PRO A 1 198 ? -19.136 11.369 11.792 1.00 88.56 198 PRO A N 1
ATOM 1543 C CA . PRO A 1 198 ? -18.773 9.961 11.928 1.00 88.56 198 PRO A CA 1
ATOM 1544 C C . PRO A 1 198 ? -19.909 9.088 12.479 1.00 88.56 198 PRO A C 1
ATOM 1546 O O . PRO A 1 198 ? -20.018 7.926 12.091 1.00 88.56 198 PRO A O 1
ATOM 1549 N N . SER A 1 199 ? -20.763 9.633 13.352 1.00 88.62 199 SER A N 1
ATOM 1550 C CA . SER A 1 199 ? -21.812 8.868 14.038 1.00 88.62 199 SER A CA 1
ATOM 1551 C C . SER A 1 199 ? -22.956 8.464 13.105 1.00 88.62 199 SER A C 1
ATOM 1553 O O . SER A 1 199 ? -23.516 7.379 13.223 1.00 88.62 199 SER A O 1
ATOM 1555 N N . THR A 1 200 ? -23.259 9.306 12.120 1.00 88.75 200 THR A N 1
ATOM 1556 C CA . THR A 1 200 ? -24.317 9.077 11.126 1.00 88.75 200 THR A CA 1
ATOM 1557 C C . THR A 1 200 ? -23.783 8.531 9.799 1.00 88.75 200 THR A C 1
ATOM 1559 O O . THR A 1 200 ? -24.549 8.355 8.854 1.00 88.75 200 THR A O 1
ATOM 1562 N N . SER A 1 201 ? -22.477 8.252 9.706 1.00 88.69 201 SER A N 1
ATOM 1563 C CA . SER A 1 201 ? -21.820 7.778 8.483 1.00 88.69 201 SER A CA 1
ATOM 1564 C C . SER A 1 201 ? -21.062 6.464 8.704 1.00 88.69 201 SER A C 1
ATOM 1566 O O . SER A 1 201 ? -21.683 5.407 8.760 1.00 88.69 201 SER A O 1
ATOM 1568 N N . ILE A 1 202 ? -19.737 6.509 8.842 1.00 88.31 202 ILE A N 1
ATOM 1569 C CA . ILE A 1 202 ? -18.853 5.343 8.977 1.00 88.31 202 ILE A CA 1
ATOM 1570 C C . ILE A 1 202 ? -19.233 4.446 10.169 1.00 88.31 202 ILE A C 1
ATOM 1572 O O . ILE A 1 202 ? -19.073 3.230 10.093 1.00 88.31 202 ILE A O 1
ATOM 1576 N N . TRP A 1 203 ? -19.801 5.021 11.236 1.00 90.19 203 TRP A N 1
ATOM 1577 C CA . TRP A 1 203 ? -20.216 4.287 12.436 1.00 90.19 203 TRP A CA 1
ATOM 1578 C C . TRP A 1 203 ? -21.731 4.140 12.592 1.00 90.19 203 TRP A C 1
ATOM 1580 O O . TRP A 1 203 ? -22.177 3.700 13.651 1.00 90.19 203 TRP A O 1
ATOM 1590 N N . ALA A 1 204 ? -22.530 4.446 11.565 1.00 87.44 204 ALA A N 1
ATOM 1591 C CA . ALA A 1 204 ? -23.992 4.324 11.631 1.00 87.44 204 ALA A CA 1
ATOM 1592 C C . ALA A 1 204 ? -24.428 2.902 12.037 1.00 87.44 204 ALA A C 1
ATOM 1594 O O . ALA A 1 204 ? -25.170 2.717 13.002 1.00 87.44 204 ALA A O 1
ATOM 1595 N N . ASN A 1 205 ? -23.825 1.889 11.405 1.00 84.31 205 ASN A N 1
ATOM 1596 C CA . ASN A 1 205 ? -24.050 0.469 11.704 1.00 84.31 205 ASN A CA 1
ATOM 1597 C C . ASN A 1 205 ? -23.491 0.007 13.065 1.00 84.31 205 ASN A C 1
ATOM 1599 O O . ASN A 1 205 ? -23.759 -1.110 13.502 1.00 84.31 205 ASN A O 1
ATOM 1603 N N . HIS A 1 206 ? -22.738 0.863 13.758 1.00 86.00 206 HIS A N 1
ATOM 1604 C CA . HIS A 1 206 ? -22.168 0.612 15.084 1.00 86.00 206 HIS A CA 1
ATOM 1605 C C . HIS A 1 206 ? -22.837 1.472 16.171 1.00 86.00 206 HIS A C 1
ATOM 1607 O O . HIS A 1 206 ? -22.237 1.768 17.204 1.00 86.00 206 HIS A O 1
ATOM 1613 N N . GLY A 1 207 ? -24.086 1.899 15.948 1.00 87.31 207 GLY A N 1
ATOM 1614 C CA . GLY A 1 207 ? -24.827 2.735 16.898 1.00 87.31 207 GLY A CA 1
ATOM 1615 C C . GLY A 1 207 ? -24.249 4.146 17.035 1.00 87.31 207 GLY A C 1
ATOM 1616 O O . GLY A 1 207 ? -24.381 4.767 18.087 1.00 87.31 207 GLY A O 1
ATOM 1617 N N . GLY A 1 208 ? -23.560 4.625 15.998 1.00 89.50 208 GLY A N 1
ATOM 1618 C CA . GLY A 1 208 ? -22.893 5.922 15.953 1.00 89.50 208 GLY A CA 1
ATOM 1619 C C . GLY A 1 208 ? -21.609 6.019 16.770 1.00 89.50 208 GLY A C 1
ATOM 1620 O O . GLY A 1 208 ? -21.047 7.108 16.893 1.00 89.50 208 GLY A O 1
ATOM 1621 N N . VAL A 1 209 ? -21.124 4.899 17.308 1.00 90.44 209 VAL A N 1
ATOM 1622 C CA . VAL A 1 209 ? -19.914 4.845 18.128 1.00 90.44 209 VAL A CA 1
ATOM 1623 C C . VAL A 1 209 ? -18.817 4.110 17.376 1.00 90.44 209 VAL A C 1
ATOM 1625 O O . VAL A 1 209 ? -19.016 3.011 16.865 1.00 90.44 209 VAL A O 1
ATOM 1628 N N . GLN A 1 210 ? -17.636 4.719 17.345 1.00 90.06 210 GLN A N 1
ATOM 1629 C CA . GLN A 1 210 ? -16.450 4.091 16.791 1.00 90.06 210 GLN A CA 1
ATOM 1630 C C . GLN A 1 210 ? -16.098 2.812 17.570 1.00 90.06 210 GLN A C 1
ATOM 1632 O O . GLN A 1 210 ? -15.931 2.879 18.792 1.00 90.06 210 GLN A O 1
ATOM 1637 N N . PRO A 1 211 ? -15.944 1.660 16.895 1.00 88.25 211 PRO A N 1
ATOM 1638 C CA . PRO A 1 211 ? -15.487 0.435 17.531 1.00 88.25 211 PRO A CA 1
ATOM 1639 C C . PRO A 1 211 ? -14.095 0.596 18.146 1.00 88.25 211 PRO A C 1
ATOM 1641 O O . PRO A 1 211 ? -13.206 1.237 17.575 1.00 88.25 211 PRO A O 1
ATOM 1644 N N . THR A 1 212 ? -13.902 -0.025 19.306 1.00 87.00 212 THR A N 1
ATOM 1645 C CA . THR A 1 212 ? -12.587 -0.159 19.931 1.00 87.00 212 THR A CA 1
ATOM 1646 C C . THR A 1 212 ? -11.747 -1.186 19.173 1.00 87.00 212 THR A C 1
ATOM 1648 O O . THR A 1 212 ? -12.278 -2.167 18.654 1.00 87.00 212 THR A O 1
ATOM 1651 N N . SER A 1 213 ? -10.427 -0.984 19.137 1.00 84.88 213 SER A N 1
ATOM 1652 C CA . SER A 1 213 ? -9.460 -1.938 18.562 1.00 84.88 213 SER A CA 1
ATOM 1653 C C . SER A 1 213 ? -9.449 -3.284 19.286 1.00 84.88 213 SER A C 1
ATOM 1655 O O . SER A 1 213 ? -9.099 -4.308 18.705 1.00 84.88 213 SER A O 1
ATOM 1657 N N . THR A 1 214 ? -9.835 -3.288 20.562 1.00 81.38 214 THR A N 1
ATOM 1658 C CA . THR A 1 214 ? -9.885 -4.470 21.417 1.00 81.38 214 THR A CA 1
ATOM 1659 C C . THR A 1 214 ? -11.327 -4.800 21.808 1.00 81.38 214 THR A C 1
ATOM 1661 O O . THR A 1 214 ? -12.106 -3.897 22.141 1.00 81.38 214 THR A O 1
ATOM 1664 N N . PRO A 1 215 ? -11.719 -6.088 21.799 1.00 82.62 215 PRO A N 1
ATOM 1665 C CA . PRO A 1 215 ? -12.978 -6.514 22.395 1.00 82.62 215 PRO A CA 1
ATOM 1666 C C . PRO A 1 215 ? -13.002 -6.213 23.898 1.00 82.62 215 PRO A C 1
ATOM 1668 O O . PRO A 1 215 ? -11.969 -6.259 24.564 1.00 82.62 215 PRO A O 1
ATOM 1671 N N . LYS A 1 216 ? -14.197 -5.992 24.462 1.00 82.69 216 LYS A N 1
ATOM 1672 C CA . LYS A 1 216 ? -14.380 -5.672 25.894 1.00 82.69 216 LYS A CA 1
ATOM 1673 C C . LYS A 1 216 ? -13.729 -6.677 26.853 1.00 82.69 216 LYS A C 1
ATOM 1675 O O . LYS A 1 216 ? -13.318 -6.283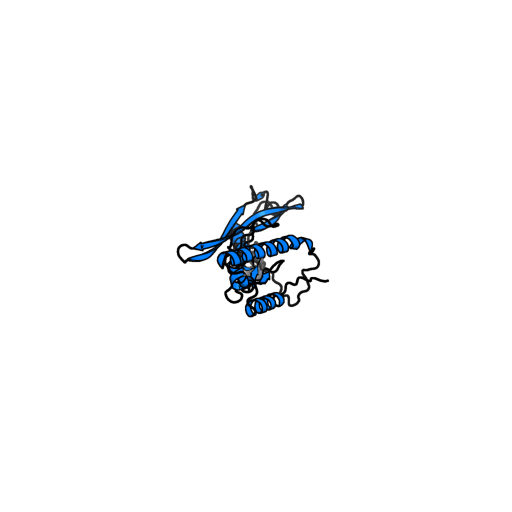 27.936 1.00 82.69 216 LYS A O 1
ATOM 1680 N N . CYS A 1 217 ? -13.654 -7.947 26.462 1.00 82.88 217 CYS A N 1
ATOM 1681 C CA . CYS A 1 217 ? -13.056 -9.019 27.258 1.00 82.88 217 CYS A CA 1
ATOM 1682 C C . CYS A 1 217 ? -11.707 -9.501 26.698 1.00 82.88 217 CYS A C 1
ATOM 1684 O O . CYS A 1 217 ? -11.301 -10.618 26.999 1.00 82.88 217 CYS A O 1
ATOM 1686 N N . GLY A 1 218 ? -11.030 -8.708 25.862 1.00 81.00 218 GLY A N 1
ATOM 1687 C CA . GLY A 1 218 ? -9.846 -9.159 25.127 1.00 81.00 218 GLY A CA 1
ATOM 1688 C C . GLY A 1 218 ? -10.182 -10.137 23.996 1.00 81.00 218 GLY A C 1
ATOM 1689 O O . GLY A 1 218 ? -11.319 -10.588 23.849 1.00 81.00 218 GLY A O 1
ATOM 1690 N N . PHE A 1 219 ? -9.189 -10.446 23.160 1.00 81.38 219 PHE A N 1
ATOM 1691 C CA . PHE A 1 219 ? -9.345 -11.384 22.039 1.00 81.38 219 PHE A CA 1
ATOM 1692 C C . PHE A 1 219 ? -9.474 -12.847 22.488 1.00 81.38 219 PHE A C 1
ATOM 1694 O O . PHE A 1 219 ? -10.050 -13.658 21.770 1.00 81.38 219 PHE A O 1
ATOM 1701 N N . ASP A 1 220 ? -8.969 -13.176 23.677 1.00 82.31 220 ASP A N 1
ATOM 1702 C CA . ASP A 1 220 ? -9.078 -14.493 24.310 1.00 82.31 220 ASP A CA 1
ATOM 1703 C C . ASP A 1 220 ? -10.366 -14.664 25.138 1.00 82.31 220 ASP A C 1
ATOM 1705 O O . ASP A 1 220 ? -10.677 -15.768 25.581 1.00 82.31 220 ASP A O 1
ATOM 1709 N N . GLY A 1 221 ? -11.124 -13.583 25.347 1.00 78.50 221 GLY A N 1
ATOM 1710 C CA . GLY A 1 221 ? -12.330 -13.574 26.171 1.00 78.50 221 GLY A CA 1
ATOM 1711 C C . GLY A 1 221 ? -12.071 -13.657 27.679 1.00 78.50 221 GLY A C 1
ATOM 1712 O O . GLY A 1 221 ? -13.034 -13.730 28.443 1.00 78.50 221 GLY A O 1
ATOM 1713 N N . LEU A 1 222 ? -10.810 -13.631 28.124 1.00 78.12 222 LEU A N 1
ATOM 1714 C CA . LEU A 1 222 ? -10.420 -13.798 29.532 1.00 78.12 222 LEU A CA 1
ATOM 1715 C C . LEU A 1 222 ? -10.194 -12.467 30.261 1.00 78.12 222 LEU A C 1
ATOM 1717 O O . LEU A 1 222 ? -10.034 -12.452 31.478 1.00 78.12 222 LEU A O 1
ATOM 1721 N N . GLY A 1 223 ? -10.196 -11.342 29.544 1.00 77.12 223 GLY A N 1
ATOM 1722 C CA . GLY A 1 223 ? -9.930 -10.013 30.100 1.00 77.12 223 GLY A CA 1
ATOM 1723 C C . GLY A 1 223 ? -11.094 -9.387 30.872 1.00 77.12 223 GLY A C 1
ATOM 1724 O O . GLY A 1 223 ? -10.927 -8.324 31.469 1.00 77.12 223 GLY A O 1
ATOM 1725 N N . CYS A 1 224 ? -12.276 -10.007 30.865 1.00 82.75 224 CYS A N 1
ATOM 1726 C CA . CYS A 1 224 ? -13.395 -9.530 31.670 1.00 82.75 224 CYS A CA 1
ATOM 1727 C C . CYS A 1 224 ? -13.223 -9.954 33.136 1.00 82.75 224 CYS A C 1
ATOM 1729 O O . CYS A 1 224 ? -12.872 -11.107 33.391 1.00 82.75 224 CYS A O 1
ATOM 1731 N N . PRO A 1 225 ? -13.480 -9.056 34.107 1.00 77.50 225 PRO A N 1
ATOM 1732 C CA . PRO A 1 225 ? -13.407 -9.414 35.514 1.00 77.50 225 PRO A CA 1
ATOM 1733 C C . PRO A 1 225 ? -14.372 -10.569 35.781 1.00 77.50 225 PRO A C 1
ATOM 1735 O O . PRO A 1 225 ? -15.578 -10.455 35.558 1.00 77.50 225 PRO A O 1
ATOM 1738 N N . ILE A 1 226 ? -13.821 -11.694 36.229 1.00 74.88 226 ILE A N 1
ATOM 1739 C CA . ILE A 1 226 ? -14.615 -12.811 36.725 1.00 74.88 226 ILE A CA 1
ATOM 1740 C C . ILE A 1 226 ? -15.292 -12.384 38.028 1.00 74.88 226 ILE A C 1
ATOM 1742 O O . ILE A 1 226 ? -14.701 -11.687 38.853 1.00 74.88 226 ILE A O 1
ATOM 1746 N N . ASP A 1 227 ? -16.551 -12.781 38.217 1.00 77.44 227 ASP A N 1
ATOM 1747 C CA . ASP A 1 227 ? -17.249 -12.517 39.471 1.00 77.44 227 ASP A CA 1
ATOM 1748 C C . ASP A 1 227 ? -16.462 -13.128 40.637 1.00 77.44 227 ASP A C 1
ATOM 1750 O O . ASP A 1 227 ? -16.187 -14.332 40.654 1.00 77.44 227 ASP A O 1
ATOM 1754 N N . ALA A 1 228 ? -16.159 -12.318 41.655 1.00 67.50 228 ALA A N 1
ATOM 1755 C CA . ALA A 1 228 ? -15.413 -12.756 42.837 1.00 67.50 228 ALA A CA 1
ATOM 1756 C C . ALA A 1 228 ? -16.080 -13.956 43.541 1.00 67.50 228 ALA A C 1
ATOM 1758 O O . ALA A 1 228 ? -15.413 -14.782 44.160 1.00 67.50 228 ALA A O 1
ATOM 1759 N N . PHE A 1 229 ? -17.403 -14.101 43.415 1.00 65.00 229 PHE A N 1
ATOM 1760 C CA . PHE A 1 229 ? -18.140 -15.259 43.926 1.00 65.00 229 PHE A CA 1
ATOM 1761 C C . PHE A 1 229 ? -17.815 -16.567 43.202 1.00 65.00 229 PHE A C 1
ATOM 1763 O O . PHE A 1 229 ? -17.900 -17.627 43.821 1.00 65.00 229 PHE A O 1
ATOM 1770 N N . ILE A 1 230 ? -17.464 -16.514 41.915 1.00 69.44 230 ILE A N 1
ATOM 1771 C CA . ILE A 1 230 ? -17.072 -17.686 41.125 1.00 69.44 230 ILE A CA 1
ATOM 1772 C C . ILE A 1 230 ? -15.621 -18.051 41.446 1.00 69.44 230 ILE A C 1
ATOM 1774 O O . ILE A 1 230 ? -15.336 -19.221 41.697 1.00 69.44 230 ILE A O 1
ATOM 1778 N N . GLU A 1 231 ? -14.736 -17.055 41.527 1.00 75.19 231 GLU A N 1
ATOM 1779 C CA . GLU A 1 231 ? -13.313 -17.246 41.834 1.00 75.19 231 GLU A CA 1
ATOM 1780 C C . GLU A 1 231 ? -13.085 -17.767 43.264 1.00 75.19 231 GLU A C 1
ATOM 1782 O O . GLU A 1 231 ? -12.396 -18.765 43.476 1.00 75.19 231 GLU A O 1
ATOM 1787 N N . TYR A 1 232 ? -13.740 -17.162 44.260 1.00 80.94 232 TYR A N 1
ATOM 1788 C CA . TYR A 1 232 ? -13.572 -17.508 45.677 1.00 80.94 232 TYR A CA 1
ATOM 1789 C C . TYR A 1 232 ? -14.625 -18.487 46.204 1.00 80.94 232 TYR A C 1
ATOM 1791 O O . TYR A 1 232 ? -14.721 -18.697 47.418 1.00 80.94 232 TYR A O 1
ATOM 1799 N N . ARG A 1 233 ? -15.405 -19.133 45.328 1.00 83.38 233 ARG A N 1
ATOM 1800 C CA . ARG A 1 233 ? -16.491 -20.049 45.723 1.00 83.38 233 ARG A CA 1
ATOM 1801 C C . ARG A 1 233 ? -16.038 -21.102 46.737 1.00 83.38 233 ARG A C 1
ATOM 1803 O O . ARG A 1 233 ? -16.741 -21.367 47.710 1.00 83.38 233 ARG A O 1
ATOM 1810 N N . GLY A 1 234 ? -14.856 -21.685 46.529 1.00 82.12 234 GLY A N 1
ATOM 1811 C CA . GLY A 1 234 ? -14.282 -22.680 47.439 1.00 82.12 234 GLY A CA 1
ATOM 1812 C C . GLY A 1 234 ? -13.946 -22.113 48.823 1.00 82.12 234 GLY A C 1
ATOM 1813 O O . GLY A 1 234 ? -14.202 -22.765 49.834 1.00 82.12 234 GLY A O 1
ATOM 1814 N N . VAL A 1 235 ? -13.447 -20.876 48.881 1.00 85.75 235 VAL A N 1
ATOM 1815 C CA . VAL A 1 235 ? -13.100 -20.188 50.135 1.00 85.75 235 VAL A CA 1
ATOM 1816 C C . VAL A 1 235 ? -14.360 -19.837 50.926 1.00 85.75 235 VAL A C 1
ATOM 1818 O O . VAL A 1 235 ? -14.416 -20.094 52.127 1.00 85.75 235 VAL A O 1
ATOM 1821 N N . PHE A 1 236 ? -15.405 -19.336 50.260 1.00 86.88 236 PHE A N 1
ATOM 1822 C CA . PHE A 1 236 ? -16.692 -19.054 50.9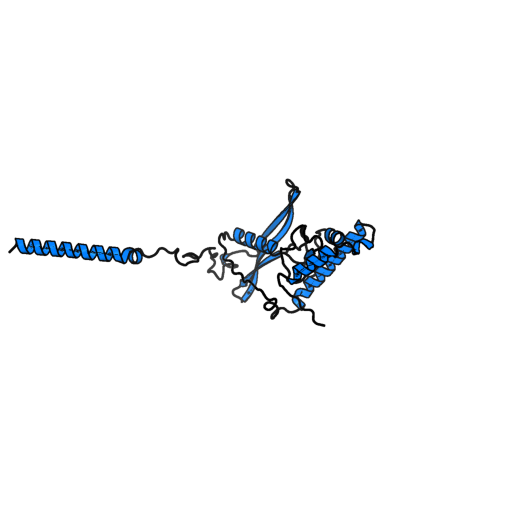05 1.00 86.88 236 PHE A CA 1
ATOM 1823 C C . PHE A 1 236 ? -17.313 -20.306 51.535 1.00 86.88 236 PHE A C 1
ATOM 1825 O O . PHE A 1 236 ? -17.752 -20.262 52.685 1.00 86.88 236 PHE A O 1
ATOM 1832 N N . ILE A 1 237 ? -17.301 -21.438 50.822 1.00 88.56 237 ILE A N 1
ATOM 1833 C CA . ILE A 1 237 ? -17.801 -22.716 51.353 1.00 88.56 237 ILE A CA 1
ATOM 1834 C C . ILE A 1 237 ? -16.980 -23.152 52.576 1.00 88.56 237 ILE A C 1
ATOM 1836 O O . ILE A 1 237 ? -17.557 -23.552 53.588 1.00 88.56 237 ILE A O 1
ATOM 1840 N N . ALA A 1 238 ? -15.651 -23.031 52.525 1.00 89.00 238 ALA A N 1
ATOM 1841 C CA . ALA A 1 238 ? -14.779 -23.409 53.636 1.00 89.00 238 ALA A CA 1
ATOM 1842 C C . ALA A 1 238 ? -15.033 -22.566 54.900 1.00 89.00 238 ALA A C 1
ATOM 1844 O O . ALA A 1 238 ? -15.141 -23.118 55.996 1.00 89.00 238 ALA A O 1
ATOM 1845 N N . VAL A 1 239 ? -15.194 -21.245 54.757 1.00 93.06 239 VAL A N 1
ATOM 1846 C CA . VAL A 1 239 ? -15.488 -20.334 55.880 1.00 93.06 239 VAL A CA 1
ATOM 1847 C C . VAL A 1 239 ? -16.831 -20.668 56.532 1.00 93.06 239 VAL A C 1
ATOM 1849 O O . VAL A 1 239 ? -16.919 -20.693 57.760 1.00 93.06 239 VAL A O 1
ATOM 1852 N N . ILE A 1 240 ? -17.860 -20.980 55.738 1.00 92.62 240 ILE A N 1
ATOM 1853 C CA . ILE A 1 240 ? -19.179 -21.373 56.259 1.00 92.62 240 ILE A CA 1
ATOM 1854 C C . ILE A 1 240 ? -19.079 -22.673 57.064 1.00 92.62 240 ILE A C 1
ATOM 1856 O O . ILE A 1 240 ? -19.597 -22.740 58.177 1.00 92.62 240 ILE A O 1
ATOM 1860 N N . ILE A 1 241 ? -18.377 -23.687 56.548 1.00 94.06 241 ILE A N 1
ATOM 1861 C CA . ILE A 1 241 ? -18.208 -24.976 57.240 1.00 94.06 241 ILE A CA 1
ATOM 1862 C C . ILE A 1 241 ? -17.499 -24.785 58.585 1.00 94.06 241 ILE A C 1
ATOM 1864 O O . ILE A 1 241 ? -17.965 -25.295 59.607 1.00 94.06 241 ILE A O 1
ATOM 1868 N N . VAL A 1 242 ? -16.401 -24.025 58.606 1.00 95.12 242 VAL A N 1
ATOM 1869 C CA . VAL A 1 242 ? -15.650 -23.742 59.838 1.00 95.12 242 VAL A CA 1
ATOM 1870 C C . VAL A 1 242 ? -16.505 -22.948 60.828 1.00 95.12 242 VAL A C 1
ATOM 1872 O O . VAL A 1 242 ? -16.557 -23.295 62.008 1.00 95.12 242 VAL A O 1
ATOM 1875 N N . GLY A 1 243 ? -17.235 -21.934 60.357 1.00 93.75 243 GLY A N 1
ATOM 1876 C CA . GLY A 1 243 ? -18.150 -21.147 61.187 1.00 93.75 243 GLY A CA 1
ATOM 1877 C C . GLY A 1 243 ? -19.251 -21.999 61.825 1.00 93.75 243 GLY A C 1
ATOM 1878 O O . GLY A 1 243 ? -19.495 -21.895 63.028 1.00 93.75 243 GLY A O 1
ATOM 1879 N N . CYS A 1 244 ? -19.868 -22.900 61.055 1.00 93.81 244 CYS A N 1
ATOM 1880 C CA . CYS A 1 244 ? -20.868 -23.837 61.565 1.00 93.81 244 CYS A CA 1
ATOM 1881 C C . CYS A 1 244 ? -20.283 -24.802 62.604 1.00 93.81 244 CYS A C 1
ATOM 1883 O O . CYS A 1 244 ? -20.911 -25.028 63.637 1.00 93.81 244 CYS A O 1
ATOM 1885 N N . ALA A 1 245 ? -19.081 -25.339 62.378 1.00 92.75 245 ALA A N 1
ATOM 1886 C CA . ALA A 1 245 ? -18.427 -26.238 63.330 1.00 92.75 245 ALA A CA 1
ATOM 1887 C C . ALA A 1 245 ? -18.148 -25.549 64.677 1.00 92.75 245 ALA A C 1
ATOM 1889 O O . ALA A 1 245 ? -18.410 -26.126 65.734 1.00 92.75 245 ALA A O 1
ATOM 1890 N N . ILE A 1 246 ? -17.688 -24.294 64.647 1.00 94.31 246 ILE A N 1
ATOM 1891 C CA . ILE A 1 246 ? -17.456 -23.490 65.855 1.00 94.31 246 ILE A CA 1
ATOM 1892 C C . ILE A 1 246 ? -18.777 -23.212 66.579 1.00 94.31 246 ILE A C 1
ATOM 1894 O O . ILE A 1 246 ? -18.861 -23.409 67.790 1.00 94.31 246 ILE A O 1
ATOM 1898 N N . ALA A 1 247 ? -19.824 -22.804 65.857 1.00 92.56 247 ALA A N 1
ATOM 1899 C CA . ALA A 1 247 ? -21.131 -22.521 66.450 1.00 92.56 247 ALA A CA 1
ATOM 1900 C C . ALA A 1 247 ? -21.751 -23.762 67.114 1.00 92.56 247 ALA A C 1
ATOM 1902 O O . ALA A 1 247 ? -22.254 -23.675 68.234 1.00 92.56 247 ALA A O 1
ATOM 1903 N N . ILE A 1 248 ? -21.664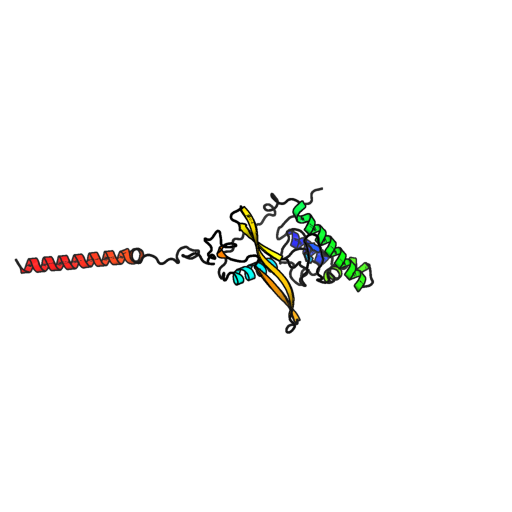 -24.927 66.463 1.00 93.50 248 ILE A N 1
ATOM 1904 C CA . ILE A 1 248 ? -22.118 -26.204 67.032 1.00 93.50 248 ILE A CA 1
ATOM 1905 C C . ILE A 1 248 ? -21.297 -26.552 68.278 1.00 93.50 248 ILE A C 1
ATOM 1907 O O . ILE A 1 248 ? -21.876 -26.914 69.300 1.00 93.50 248 ILE A O 1
ATOM 1911 N N . GLY A 1 249 ? -19.971 -26.394 68.229 1.00 91.44 249 GLY A N 1
ATOM 1912 C CA . GLY A 1 249 ? -19.096 -26.630 69.379 1.00 91.44 249 GLY A CA 1
ATOM 1913 C C . GLY A 1 249 ? -19.440 -25.747 70.582 1.00 91.44 249 GLY A C 1
ATOM 1914 O O . GLY A 1 249 ? -19.531 -26.242 71.704 1.00 91.44 249 GLY A O 1
ATOM 1915 N N . LEU A 1 250 ? -19.708 -24.458 70.351 1.00 92.19 250 LEU A N 1
ATOM 1916 C CA . LEU A 1 250 ? -20.121 -23.515 71.396 1.00 92.19 250 LEU A CA 1
ATOM 1917 C C . LEU A 1 250 ? -21.503 -23.849 71.967 1.00 92.19 250 LEU A C 1
ATOM 1919 O O . LEU A 1 250 ? -21.674 -23.835 73.185 1.00 92.19 250 LEU A O 1
ATOM 1923 N N . MET A 1 251 ? -22.473 -24.194 71.117 1.00 90.50 251 MET A N 1
ATOM 1924 C CA . MET A 1 251 ? -23.810 -24.621 71.550 1.00 90.50 251 MET A CA 1
ATOM 1925 C C . MET A 1 251 ? -23.746 -25.884 72.413 1.00 90.50 251 MET A C 1
ATOM 1927 O O . MET A 1 251 ? -24.402 -25.962 73.450 1.00 90.50 251 MET A O 1
ATOM 1931 N N . TYR A 1 252 ? -22.929 -26.858 72.014 1.00 91.44 252 TYR A N 1
ATOM 1932 C CA . TYR A 1 252 ? -22.748 -28.103 72.757 1.00 91.44 252 TYR A CA 1
ATOM 1933 C C . TYR A 1 252 ? -22.032 -27.868 74.093 1.00 91.44 252 TYR A C 1
ATOM 1935 O O . TYR A 1 252 ? -22.427 -28.422 75.118 1.00 91.44 252 TYR A O 1
ATOM 1943 N N . GLY A 1 253 ? -21.016 -27.000 74.104 1.00 87.69 253 GLY A N 1
ATOM 1944 C CA . GLY A 1 253 ? -20.323 -26.581 75.323 1.00 87.69 253 GLY A CA 1
ATOM 1945 C C . GLY A 1 253 ? -21.250 -25.864 76.305 1.00 87.69 253 GLY A C 1
ATOM 1946 O O . GLY A 1 253 ? -21.275 -26.207 77.484 1.00 87.69 253 GLY A O 1
ATOM 1947 N N . ALA A 1 254 ? -22.071 -24.928 75.824 1.00 86.88 254 ALA A N 1
ATOM 1948 C CA . ALA A 1 254 ? -23.072 -24.253 76.646 1.00 86.88 254 ALA A CA 1
ATOM 1949 C C . ALA A 1 254 ? -24.126 -25.235 77.186 1.00 86.88 254 ALA A C 1
ATOM 1951 O O . ALA A 1 254 ? -24.451 -25.194 78.370 1.00 86.88 254 ALA A O 1
ATOM 1952 N N . TYR A 1 255 ? -24.611 -26.164 76.356 1.00 89.69 255 TYR A N 1
ATOM 1953 C CA . TYR A 1 255 ? -25.565 -27.198 76.771 1.00 89.69 255 TYR A CA 1
ATOM 1954 C C . TYR A 1 255 ? -25.023 -28.086 77.904 1.00 89.69 255 TYR A C 1
ATOM 1956 O O . TYR A 1 255 ? -25.760 -28.412 78.830 1.00 89.69 255 TYR A O 1
ATOM 1964 N N . MET A 1 256 ? -23.735 -28.438 77.865 1.00 85.00 256 MET A N 1
ATOM 1965 C CA . MET A 1 256 ? -23.079 -29.235 78.911 1.00 85.00 256 MET A CA 1
ATOM 1966 C C . MET A 1 256 ? -22.881 -28.477 80.233 1.00 85.00 256 MET A C 1
ATOM 1968 O O . MET A 1 256 ? -22.777 -29.118 81.269 1.00 85.00 256 MET A O 1
ATOM 1972 N N . ILE A 1 257 ? -22.817 -27.140 80.215 1.00 86.62 257 ILE A N 1
ATOM 1973 C CA . ILE A 1 257 ? -22.667 -26.309 81.426 1.00 86.62 257 ILE A CA 1
ATOM 1974 C C . ILE A 1 257 ? -24.017 -26.074 82.123 1.00 86.62 257 ILE A C 1
ATOM 1976 O O . ILE A 1 257 ? -24.066 -25.925 83.340 1.00 86.62 257 ILE A O 1
ATOM 1980 N N . TYR A 1 258 ? -25.112 -26.027 81.359 1.00 77.62 258 TYR A N 1
ATOM 1981 C CA . TYR A 1 258 ? -26.466 -25.785 81.876 1.00 77.62 258 TYR A CA 1
ATOM 1982 C C . TYR A 1 258 ? -27.213 -27.053 82.331 1.00 77.62 258 TYR A C 1
ATOM 1984 O O . TYR A 1 258 ? -28.365 -26.953 82.759 1.00 77.62 258 TYR A O 1
ATOM 1992 N N . ARG A 1 259 ? -26.589 -28.229 82.228 1.00 63.78 259 ARG A N 1
ATOM 1993 C CA . ARG A 1 259 ? -27.139 -29.528 82.633 1.00 63.78 259 ARG A CA 1
ATOM 1994 C C . ARG A 1 259 ? -26.486 -30.024 83.916 1.00 63.78 259 ARG A C 1
ATOM 1996 O O . ARG A 1 259 ? -27.222 -30.649 84.710 1.00 63.78 259 ARG A O 1
#

Radius of gyration: 31.17 Å; Cα contacts (8 Å, |Δi|>4): 337; chains: 1; bounding box: 49×47×113 Å

Nearest PDB structures (foldseek):
  7brj-assembly1_B  TM=5.023E-01  e=2.179E-04  Rattus norvegicus
  3a3k-assembly2_B  TM=4.104E-01  e=1.253E-04  Rattus norvegicus
  7yfo-assembly1_C  TM=4.701E-01  e=7.256E-03  Homo sapiens
  8usx-assembly1_A  TM=5.995E-01  e=5.193E-02  Homo sapiens
  7s6e-assembly1_A  TM=6.551E-01  e=3.495E-01  Synechococcus sp. CC9311